Protein AF-A0A961NK23-F1 (afdb_monomer_lite)

Structure (mmCIF, N/CA/C/O backbone):
data_AF-A0A961NK23-F1
#
_entry.id   AF-A0A961NK23-F1
#
loop_
_atom_site.group_PDB
_atom_site.id
_atom_site.type_symbol
_atom_site.label_atom_id
_atom_site.label_alt_id
_atom_site.label_comp_id
_atom_site.label_asym_id
_atom_site.label_entity_id
_atom_site.label_seq_id
_atom_site.pdbx_PDB_ins_code
_atom_site.Cartn_x
_atom_site.Cartn_y
_atom_site.Cartn_z
_atom_site.occupancy
_atom_site.B_iso_or_equiv
_atom_site.auth_seq_id
_atom_site.auth_comp_id
_atom_site.auth_asym_id
_atom_site.auth_atom_id
_atom_site.pdbx_PDB_model_num
ATOM 1 N N . MET A 1 1 ? 28.419 -6.085 -11.135 1.00 48.12 1 MET A N 1
ATOM 2 C CA . MET A 1 1 ? 28.044 -5.876 -12.548 1.00 48.12 1 MET A CA 1
ATOM 3 C C . MET A 1 1 ? 28.741 -6.948 -13.370 1.00 48.12 1 MET A C 1
ATOM 5 O O . MET A 1 1 ? 29.964 -6.935 -13.425 1.00 48.12 1 MET A O 1
ATOM 9 N N . VAL A 1 2 ? 28.008 -7.928 -13.905 1.00 51.91 2 VAL A N 1
ATOM 10 C CA . VAL A 1 2 ? 28.604 -8.947 -14.784 1.00 51.91 2 VAL A CA 1
ATOM 11 C C . VAL A 1 2 ? 28.476 -8.445 -16.214 1.00 51.91 2 VAL A C 1
ATOM 13 O O . VAL A 1 2 ? 27.404 -8.472 -16.812 1.00 51.91 2 VAL A O 1
ATOM 16 N N . PHE A 1 3 ? 29.576 -7.900 -16.724 1.00 59.47 3 PHE A N 1
ATOM 17 C CA . PHE A 1 3 ? 29.702 -7.547 -18.130 1.00 59.47 3 PHE A CA 1
ATOM 18 C C . PHE A 1 3 ? 29.824 -8.837 -18.942 1.00 59.47 3 PHE A C 1
ATOM 20 O O . PHE A 1 3 ? 30.719 -9.648 -18.689 1.00 59.47 3 PHE A O 1
ATOM 27 N N . ILE A 1 4 ? 28.912 -9.027 -19.894 1.00 63.00 4 ILE A N 1
ATOM 28 C CA . ILE A 1 4 ? 28.879 -10.200 -20.776 1.00 63.00 4 ILE A CA 1
ATOM 29 C C . ILE A 1 4 ? 29.673 -9.905 -22.031 1.00 63.00 4 ILE A C 1
ATOM 31 O O . ILE A 1 4 ? 30.434 -10.756 -22.481 1.00 63.00 4 ILE A O 1
ATOM 35 N N . GLY A 1 5 ? 29.560 -8.682 -22.549 1.00 67.75 5 GLY A N 1
ATOM 36 C CA . GLY A 1 5 ? 30.453 -8.221 -23.590 1.00 67.75 5 GLY A CA 1
ATOM 37 C C . GLY A 1 5 ? 30.443 -6.719 -23.813 1.00 67.75 5 GLY A C 1
ATOM 38 O O . GLY A 1 5 ? 29.527 -6.006 -23.407 1.00 67.75 5 GLY A O 1
ATOM 39 N N . LEU A 1 6 ? 31.500 -6.251 -24.460 1.00 72.50 6 LEU A N 1
ATOM 40 C CA . LEU A 1 6 ? 31.697 -4.880 -24.898 1.00 72.50 6 LEU A CA 1
ATOM 41 C C . LEU A 1 6 ? 32.085 -4.917 -26.367 1.00 72.50 6 LEU A C 1
ATOM 43 O O . LEU A 1 6 ? 32.976 -5.683 -26.729 1.00 72.50 6 LEU A O 1
ATOM 47 N N . GLY A 1 7 ? 31.507 -4.064 -27.206 1.00 73.25 7 GLY A N 1
ATOM 48 C CA . GLY A 1 7 ? 32.092 -3.893 -28.522 1.00 73.25 7 GLY A CA 1
ATOM 49 C C . GLY A 1 7 ? 31.790 -2.612 -29.263 1.00 73.25 7 GLY A C 1
ATOM 50 O O . GLY A 1 7 ? 30.765 -1.970 -29.052 1.00 73.25 7 GLY A O 1
ATOM 51 N N . ALA A 1 8 ? 32.720 -2.249 -30.145 1.00 71.38 8 ALA A N 1
ATOM 52 C CA . ALA A 1 8 ? 32.528 -1.169 -31.100 1.00 71.38 8 ALA A CA 1
ATOM 53 C C . ALA A 1 8 ? 31.655 -1.669 -32.253 1.00 71.38 8 ALA A C 1
ATOM 55 O O . ALA A 1 8 ? 31.983 -2.677 -32.888 1.00 71.38 8 ALA A O 1
ATOM 56 N N . ALA A 1 9 ? 30.563 -0.963 -32.527 1.00 75.94 9 ALA A N 1
ATOM 57 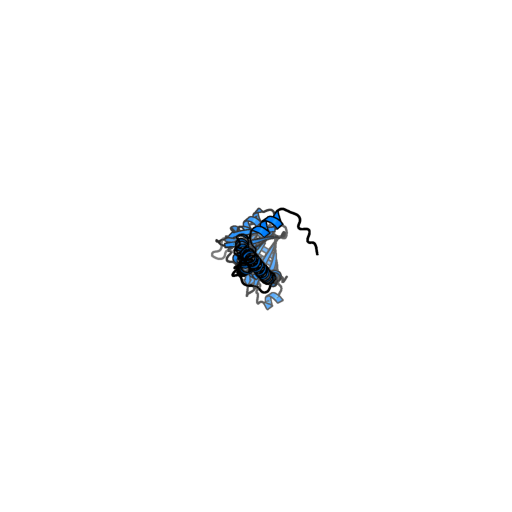C CA . ALA A 1 9 ? 29.623 -1.320 -33.575 1.00 75.94 9 ALA A CA 1
ATOM 58 C C . ALA A 1 9 ? 29.567 -0.250 -34.673 1.00 75.94 9 ALA A C 1
ATOM 60 O O . ALA A 1 9 ? 29.711 0.946 -34.408 1.00 75.94 9 ALA A O 1
ATOM 61 N N . THR A 1 10 ? 29.319 -0.687 -35.908 1.00 75.44 10 THR A N 1
ATOM 62 C CA . THR A 1 10 ? 29.071 0.170 -37.079 1.00 75.44 10 THR A CA 1
ATOM 63 C C . THR A 1 10 ? 27.844 -0.322 -37.843 1.00 75.44 10 THR A C 1
ATOM 65 O O . THR A 1 10 ? 27.593 -1.526 -37.883 1.00 75.44 10 THR A O 1
ATOM 68 N N . LEU A 1 11 ? 27.095 0.588 -38.472 1.00 75.50 11 LEU A N 1
ATOM 69 C CA . LEU A 1 11 ? 26.018 0.213 -39.392 1.00 75.50 11 LEU A CA 1
ATOM 70 C C . LEU A 1 11 ? 26.594 -0.146 -40.760 1.00 75.50 11 LEU A C 1
ATOM 72 O O . LEU A 1 11 ? 27.400 0.603 -41.311 1.00 75.50 11 LEU A O 1
ATOM 76 N N . GLN A 1 12 ? 26.141 -1.263 -41.320 1.00 73.88 12 GLN A N 1
ATOM 77 C CA . GLN A 1 12 ? 26.479 -1.687 -42.674 1.00 73.88 12 GLN A CA 1
ATOM 78 C C . GLN A 1 12 ? 25.196 -2.060 -43.418 1.00 73.88 12 GLN A C 1
ATOM 80 O O . GLN A 1 12 ? 24.276 -2.614 -42.817 1.00 73.88 12 GLN A O 1
ATOM 85 N N . ASN A 1 13 ? 25.115 -1.731 -44.708 1.00 66.75 13 ASN A N 1
ATOM 86 C CA . ASN A 1 13 ? 24.001 -2.174 -45.547 1.00 66.75 13 ASN A CA 1
ATOM 87 C C . ASN A 1 13 ? 24.061 -3.704 -45.670 1.00 66.75 13 ASN A C 1
ATOM 89 O O . ASN A 1 13 ? 25.128 -4.236 -45.990 1.00 66.75 13 ASN A O 1
ATOM 93 N N . SER A 1 14 ? 22.955 -4.400 -45.404 1.00 56.38 14 SER A N 1
ATOM 94 C CA . SER A 1 14 ? 22.848 -5.825 -45.723 1.00 56.38 14 SER A CA 1
ATOM 95 C C . SER A 1 14 ? 22.529 -6.005 -47.208 1.00 56.38 14 SER A C 1
ATOM 97 O O . SER A 1 14 ? 21.920 -5.141 -47.839 1.00 56.38 14 SER A O 1
ATOM 99 N N . ALA A 1 15 ? 22.980 -7.118 -47.790 1.00 48.00 15 ALA A N 1
ATOM 100 C CA . ALA A 1 15 ? 22.464 -7.558 -49.082 1.00 48.00 15 ALA A CA 1
ATOM 101 C C . ALA A 1 15 ? 21.002 -8.000 -48.880 1.00 48.00 15 ALA A C 1
ATOM 103 O O . ALA A 1 15 ? 20.731 -8.653 -47.872 1.00 48.00 15 ALA A O 1
ATOM 104 N N . PRO A 1 16 ? 20.062 -7.643 -49.772 1.00 42.53 16 PRO A N 1
ATOM 105 C CA . PRO A 1 16 ? 18.664 -8.014 -49.592 1.00 42.53 16 PRO A CA 1
ATOM 106 C C . PRO A 1 16 ? 18.509 -9.537 -49.705 1.00 42.53 16 PRO A C 1
ATOM 108 O O . PRO A 1 16 ? 18.717 -10.106 -50.777 1.00 42.53 16 PRO A O 1
ATOM 111 N N . GLU A 1 17 ? 18.142 -10.200 -48.607 1.00 50.75 17 GLU A N 1
ATOM 112 C CA . GLU A 1 17 ? 17.574 -11.549 -48.660 1.00 50.75 17 GLU A CA 1
ATOM 113 C C . GLU A 1 17 ? 16.090 -11.460 -49.039 1.00 50.75 17 GLU A C 1
ATOM 115 O O . GLU A 1 17 ? 15.406 -10.469 -48.769 1.00 50.75 17 GLU A O 1
ATOM 120 N N . SER A 1 18 ? 15.593 -12.479 -49.743 1.00 39.94 18 SER A N 1
ATOM 121 C CA . SER A 1 18 ? 14.266 -12.469 -50.361 1.00 39.94 18 SER A CA 1
ATOM 122 C C . SER A 1 18 ? 13.159 -12.198 -49.337 1.00 39.94 18 SER A C 1
ATOM 124 O O . SER A 1 18 ? 12.830 -13.069 -48.535 1.00 39.94 18 SER A O 1
ATOM 126 N N . GLY A 1 19 ? 12.559 -11.007 -49.409 1.00 49.50 19 GLY A N 1
ATOM 127 C CA . GLY A 1 19 ? 11.449 -10.586 -48.551 1.00 49.50 19 GLY A CA 1
ATOM 128 C C . GLY A 1 19 ? 11.785 -9.480 -47.547 1.00 49.50 19 GLY A C 1
ATOM 129 O O . GLY A 1 19 ? 10.860 -8.953 -46.931 1.00 49.50 19 GLY A O 1
ATOM 130 N N . GLU A 1 20 ? 13.052 -9.076 -47.403 1.00 44.91 20 GLU A N 1
ATOM 131 C CA . GLU A 1 20 ? 13.427 -7.930 -46.563 1.00 44.91 20 GLU A CA 1
ATOM 132 C C . GLU A 1 20 ? 13.397 -6.593 -47.333 1.00 44.91 20 GLU A C 1
ATOM 134 O O . GLU A 1 20 ? 13.708 -6.549 -48.527 1.00 44.91 20 GLU A O 1
ATOM 139 N N . PRO A 1 21 ? 13.031 -5.472 -46.679 1.00 47.09 21 PRO A N 1
ATOM 140 C CA . PRO A 1 21 ? 13.027 -4.158 -47.315 1.00 47.09 21 PRO A CA 1
ATOM 141 C C . PRO A 1 21 ? 14.437 -3.743 -47.769 1.00 47.09 21 PRO A C 1
ATOM 143 O O . PRO A 1 21 ? 15.409 -3.910 -47.036 1.00 47.09 21 PRO A O 1
ATOM 146 N N . GLU A 1 22 ? 14.522 -3.096 -48.937 1.00 42.78 22 GLU A N 1
ATOM 147 C CA . GLU A 1 22 ? 15.734 -2.684 -49.687 1.00 42.78 22 GLU A CA 1
ATOM 148 C C . GLU A 1 22 ? 16.743 -1.798 -48.902 1.00 42.78 22 GLU A C 1
ATOM 150 O O . GLU A 1 22 ? 17.816 -1.472 -49.396 1.00 42.78 22 GLU A O 1
ATOM 155 N N . ASN A 1 23 ? 16.430 -1.432 -47.651 1.00 50.25 23 ASN A N 1
ATOM 156 C CA . ASN A 1 23 ? 17.220 -0.586 -46.746 1.00 50.25 23 ASN A CA 1
ATOM 157 C C . ASN A 1 23 ? 17.482 -1.233 -45.365 1.00 50.25 23 ASN A C 1
ATOM 159 O O . ASN A 1 23 ? 17.593 -0.539 -44.343 1.00 50.25 23 ASN A O 1
ATOM 163 N N . ALA A 1 24 ? 17.569 -2.561 -45.286 1.00 55.34 24 ALA A N 1
ATOM 164 C CA . ALA A 1 24 ? 18.016 -3.227 -44.070 1.00 55.34 24 ALA A CA 1
ATOM 165 C C . ALA A 1 24 ? 19.499 -2.870 -43.784 1.00 55.34 24 ALA A C 1
ATOM 167 O O . ALA A 1 24 ? 20.392 -3.018 -44.615 1.00 55.34 24 ALA A O 1
ATOM 168 N N . ARG A 1 25 ? 19.769 -2.293 -42.604 1.00 67.56 25 ARG A N 1
ATOM 169 C CA . ARG A 1 25 ? 21.123 -2.001 -42.107 1.00 67.56 25 ARG A CA 1
ATOM 170 C C . ARG A 1 25 ? 21.384 -2.849 -40.873 1.00 67.56 25 ARG A C 1
ATOM 172 O O . ARG A 1 25 ? 20.794 -2.614 -39.818 1.00 67.56 25 ARG A O 1
ATOM 179 N N . THR A 1 26 ? 22.268 -3.824 -40.993 1.00 77.12 26 THR A N 1
ATOM 180 C CA . THR A 1 26 ? 22.656 -4.687 -39.875 1.00 77.12 26 THR A CA 1
ATOM 181 C C . THR A 1 26 ? 23.698 -4.001 -38.999 1.00 77.12 26 THR A C 1
ATOM 183 O O . THR A 1 26 ? 24.586 -3.297 -39.492 1.00 77.12 26 THR A O 1
ATOM 186 N N . ILE A 1 27 ? 23.596 -4.216 -37.690 1.00 80.81 27 ILE A N 1
ATOM 187 C CA . ILE A 1 27 ? 24.594 -3.792 -36.714 1.00 80.81 27 ILE A CA 1
ATOM 188 C C . ILE A 1 27 ? 25.730 -4.817 -36.737 1.00 80.81 27 ILE A C 1
ATOM 190 O O . ILE A 1 27 ? 25.547 -5.969 -36.342 1.00 80.81 27 ILE A O 1
ATOM 194 N N . GLN A 1 28 ? 26.904 -4.383 -37.193 1.00 79.75 28 GLN A N 1
ATOM 195 C CA . GLN A 1 28 ? 28.127 -5.184 -37.235 1.00 79.75 28 GLN A CA 1
ATOM 196 C C . GLN A 1 28 ? 29.026 -4.816 -36.051 1.00 79.75 28 GLN A C 1
ATOM 198 O O . GLN A 1 28 ? 29.421 -3.655 -35.903 1.00 79.75 28 GLN A O 1
ATOM 203 N N . LEU A 1 29 ? 29.362 -5.802 -35.216 1.00 78.81 29 LEU A N 1
ATOM 204 C CA . LEU A 1 29 ? 30.325 -5.656 -34.124 1.00 78.81 29 LEU A CA 1
ATOM 205 C C . LEU A 1 29 ? 31.743 -5.846 -34.681 1.00 78.81 29 LEU A C 1
ATOM 207 O O . LEU A 1 29 ? 32.100 -6.941 -35.102 1.00 78.81 29 LEU A O 1
ATOM 211 N N . ARG A 1 30 ? 32.561 -4.788 -34.699 1.00 73.00 30 ARG A N 1
ATOM 212 C CA . ARG A 1 30 ? 33.939 -4.836 -35.230 1.00 73.00 30 ARG A CA 1
ATOM 213 C C . ARG A 1 30 ? 34.962 -5.320 -34.208 1.00 73.00 30 ARG A C 1
ATOM 215 O O . ARG A 1 30 ? 35.899 -6.027 -34.558 1.00 73.00 30 ARG A O 1
ATOM 222 N N . HIS A 1 31 ? 34.791 -4.920 -32.952 1.00 76.69 31 HIS A N 1
ATOM 223 C CA . HIS A 1 31 ? 35.685 -5.285 -31.856 1.00 76.69 31 HIS A CA 1
ATOM 224 C C . HIS A 1 31 ? 34.842 -5.687 -30.663 1.00 76.69 31 HIS A C 1
ATOM 226 O O . HIS A 1 31 ? 34.481 -4.824 -29.874 1.00 76.69 31 HIS A O 1
ATOM 232 N N . SER A 1 32 ? 34.482 -6.965 -30.570 1.00 81.38 32 SER A N 1
ATOM 233 C CA . SER A 1 32 ? 33.679 -7.501 -29.474 1.00 81.38 32 SER A CA 1
ATOM 234 C C . SER A 1 32 ? 34.538 -8.312 -28.510 1.00 81.38 32 SER A C 1
ATOM 236 O O . SER A 1 32 ? 35.190 -9.278 -28.904 1.00 81.38 32 SER A O 1
ATOM 238 N N . TYR A 1 33 ? 34.487 -7.951 -27.239 1.00 84.75 33 TYR A N 1
ATOM 239 C CA . TYR A 1 33 ? 35.088 -8.680 -26.135 1.00 84.75 33 TYR A CA 1
ATOM 240 C C . TYR A 1 33 ? 33.967 -9.273 -25.309 1.00 84.75 33 TYR A C 1
ATOM 242 O O . TYR A 1 33 ? 33.147 -8.523 -24.792 1.00 84.75 33 TYR A O 1
ATOM 250 N N . TYR A 1 34 ? 33.937 -10.595 -25.174 1.00 85.12 34 TYR A N 1
ATOM 251 C CA . TYR A 1 34 ? 32.968 -11.285 -24.331 1.00 85.12 34 TYR A CA 1
ATOM 252 C C . TYR A 1 34 ? 33.657 -11.915 -23.126 1.00 85.12 34 TYR A C 1
ATOM 254 O O . TYR A 1 34 ? 34.797 -12.376 -23.215 1.00 85.12 34 TYR A O 1
ATOM 262 N N . ASN A 1 35 ? 32.951 -11.970 -22.001 1.00 87.31 35 ASN A N 1
ATOM 263 C CA . ASN A 1 35 ? 33.372 -12.751 -20.850 1.00 87.31 35 ASN A CA 1
ATOM 264 C C . ASN A 1 35 ? 33.226 -14.242 -21.184 1.00 87.31 35 ASN A C 1
ATOM 266 O O . ASN A 1 35 ? 32.153 -14.823 -21.044 1.00 87.31 35 ASN A O 1
ATOM 270 N N . GLN A 1 36 ? 34.319 -14.848 -21.646 1.00 87.75 36 GLN A N 1
ATOM 271 C CA . GLN A 1 36 ? 34.329 -16.225 -22.145 1.00 87.75 36 GLN A CA 1
ATOM 272 C C . GLN A 1 36 ? 33.896 -17.242 -21.086 1.00 87.75 36 GLN A C 1
ATOM 274 O O . GLN A 1 36 ? 33.184 -18.192 -21.399 1.00 87.75 36 GLN A O 1
ATOM 279 N N . GLU A 1 37 ? 34.273 -17.029 -19.824 1.00 87.94 37 GLU A N 1
ATOM 280 C CA . GLU A 1 37 ? 33.888 -17.929 -18.735 1.00 87.94 37 GLU A CA 1
ATOM 281 C C . GLU A 1 37 ? 32.386 -17.844 -18.441 1.00 87.94 37 GLU A C 1
ATOM 283 O O . GLU A 1 37 ? 31.743 -18.870 -18.224 1.00 87.94 37 GLU A O 1
ATOM 288 N N . PHE A 1 38 ? 31.803 -16.642 -18.505 1.00 86.50 38 PHE A N 1
ATOM 289 C CA . PHE A 1 38 ? 30.354 -16.466 -18.404 1.00 86.50 38 PHE A CA 1
ATOM 290 C C . PHE A 1 38 ? 29.618 -17.104 -19.589 1.00 86.50 38 PHE A C 1
ATOM 292 O O . PHE A 1 38 ? 28.657 -17.841 -19.383 1.00 86.50 38 PHE A O 1
ATOM 299 N N . MET A 1 39 ? 30.076 -16.851 -20.819 1.00 86.81 39 MET A N 1
ATOM 300 C CA . MET A 1 39 ? 29.449 -17.391 -22.030 1.00 86.81 39 MET A CA 1
ATOM 301 C C . MET A 1 39 ? 29.467 -18.923 -22.019 1.00 86.81 39 MET A C 1
ATOM 303 O O . MET A 1 39 ? 28.436 -19.552 -22.232 1.00 86.81 39 MET A O 1
ATOM 307 N N . ARG A 1 40 ? 30.611 -19.531 -21.677 1.00 89.81 40 ARG A N 1
ATOM 308 C CA . ARG A 1 40 ? 30.771 -20.988 -21.605 1.00 89.81 40 ARG A CA 1
ATOM 309 C C . ARG A 1 40 ? 29.910 -21.619 -20.513 1.00 89.81 40 ARG A C 1
ATOM 311 O O . ARG A 1 40 ? 29.291 -22.646 -20.760 1.00 89.81 40 ARG A O 1
ATOM 318 N N . ARG A 1 41 ? 29.878 -21.030 -19.311 1.00 89.19 41 ARG A N 1
ATOM 319 C CA . ARG A 1 41 ? 29.106 -21.559 -18.170 1.00 89.19 41 ARG A CA 1
ATOM 320 C C . ARG A 1 41 ? 27.606 -21.601 -18.442 1.00 89.19 41 ARG A C 1
ATOM 322 O O . ARG A 1 41 ? 26.932 -22.485 -17.935 1.00 89.19 41 ARG A O 1
ATOM 329 N N . ASN A 1 42 ? 27.124 -20.650 -19.230 1.00 86.94 42 ASN A N 1
ATOM 330 C CA . ASN A 1 42 ? 25.714 -20.485 -19.553 1.00 86.94 42 ASN A CA 1
ATOM 331 C C . ASN A 1 42 ? 25.361 -20.944 -20.980 1.00 86.94 42 ASN A C 1
ATOM 333 O O . ASN A 1 42 ? 24.291 -20.625 -21.496 1.00 86.94 42 ASN A O 1
ATOM 337 N N . GLU A 1 43 ? 26.286 -21.644 -21.645 1.00 90.00 43 GLU A N 1
ATOM 338 C CA . GLU A 1 43 ? 26.118 -22.178 -23.004 1.00 90.00 43 GLU A CA 1
ATOM 339 C C . GLU A 1 43 ? 25.732 -21.120 -24.061 1.00 90.00 43 GLU A C 1
ATOM 341 O O . GLU A 1 43 ? 25.161 -21.434 -25.107 1.00 90.00 43 GLU A O 1
ATOM 346 N N . LEU A 1 44 ? 26.054 -19.848 -23.810 1.00 88.75 44 LEU A N 1
ATOM 347 C CA . LEU A 1 44 ? 25.738 -18.734 -24.695 1.00 88.75 44 LEU A CA 1
ATOM 348 C C . LEU A 1 44 ? 26.715 -18.680 -25.869 1.00 88.75 44 LEU A C 1
ATOM 350 O O . LEU A 1 44 ? 27.936 -18.725 -25.701 1.00 88.75 44 LEU A O 1
ATOM 354 N N . ARG A 1 45 ? 26.163 -18.512 -27.070 1.00 88.56 45 ARG A N 1
ATOM 355 C CA . ARG A 1 45 ? 26.921 -18.377 -28.318 1.00 88.56 45 ARG A CA 1
ATOM 356 C C . ARG A 1 45 ? 26.958 -16.928 -28.789 1.00 88.56 45 ARG A C 1
ATOM 358 O O . ARG A 1 45 ? 25.967 -16.207 -28.681 1.00 88.56 45 ARG A O 1
ATOM 365 N N . THR A 1 46 ? 28.089 -16.504 -29.346 1.00 85.69 46 THR A N 1
ATOM 366 C CA . THR A 1 46 ? 28.280 -15.143 -29.870 1.00 85.69 46 THR A CA 1
ATOM 367 C C . THR A 1 46 ? 27.321 -14.817 -31.008 1.00 85.69 46 THR A C 1
ATOM 369 O O . THR A 1 46 ? 26.837 -13.691 -31.100 1.00 85.69 46 THR A O 1
ATOM 372 N N . GLU A 1 47 ? 26.976 -15.810 -31.827 1.00 85.62 47 GLU A N 1
ATOM 373 C CA . GLU A 1 47 ? 26.035 -15.668 -32.938 1.00 85.62 47 GLU A CA 1
ATOM 374 C C . GLU A 1 47 ? 24.616 -15.399 -32.429 1.00 85.62 47 GLU A C 1
ATOM 376 O O . GLU A 1 47 ? 23.927 -14.540 -32.970 1.00 85.62 47 GLU A O 1
ATOM 381 N N . ALA A 1 48 ? 24.200 -16.073 -31.350 1.00 86.25 48 ALA A N 1
ATOM 382 C CA . ALA A 1 48 ? 22.888 -15.870 -30.736 1.00 86.25 48 ALA A CA 1
ATOM 383 C C . ALA A 1 48 ? 22.755 -14.456 -30.151 1.00 86.25 48 ALA A C 1
ATOM 385 O O . ALA A 1 48 ? 21.737 -13.795 -30.340 1.00 86.25 48 ALA A O 1
ATOM 386 N N . VAL A 1 49 ? 23.817 -13.951 -29.513 1.00 85.06 49 VAL A N 1
ATOM 387 C CA . VAL A 1 49 ? 23.862 -12.567 -29.021 1.00 85.06 49 VAL A CA 1
ATOM 388 C C . VAL A 1 49 ? 23.833 -11.571 -30.186 1.00 85.06 49 VAL A C 1
ATOM 390 O O . VAL A 1 49 ? 23.093 -10.591 -30.141 1.00 85.06 49 VAL A O 1
ATOM 393 N N . GLY A 1 50 ? 24.593 -11.827 -31.254 1.00 84.75 50 GLY A N 1
ATOM 394 C CA . GLY A 1 50 ? 24.582 -11.014 -32.473 1.00 84.75 50 GLY A CA 1
ATOM 395 C C . GLY A 1 50 ? 23.209 -10.964 -33.153 1.00 84.75 50 GLY A C 1
ATOM 396 O O . GLY A 1 50 ? 22.771 -9.889 -33.572 1.00 84.75 50 GLY A O 1
ATOM 397 N N . ALA A 1 51 ? 22.509 -12.099 -33.209 1.00 84.88 51 ALA A N 1
ATOM 398 C CA . ALA A 1 51 ? 21.143 -12.193 -33.711 1.00 84.88 51 ALA A CA 1
ATOM 399 C C . ALA A 1 51 ? 20.172 -11.402 -32.825 1.00 84.88 51 ALA A C 1
ATOM 401 O O . ALA A 1 51 ? 19.429 -10.574 -33.341 1.00 84.88 51 ALA A O 1
ATOM 402 N N . ALA A 1 52 ? 20.250 -11.548 -31.499 1.00 83.62 52 ALA A N 1
ATOM 403 C CA . ALA A 1 52 ? 19.406 -10.809 -30.560 1.00 83.62 52 ALA A CA 1
ATOM 404 C C . ALA A 1 52 ? 19.624 -9.286 -30.626 1.00 83.62 52 ALA A C 1
ATOM 406 O O . ALA A 1 52 ? 18.684 -8.507 -30.477 1.00 83.62 52 ALA A O 1
ATOM 407 N N . ILE A 1 53 ? 20.851 -8.821 -30.892 1.00 83.94 53 ILE A N 1
ATOM 408 C CA . ILE A 1 53 ? 21.131 -7.396 -31.150 1.00 83.94 53 ILE A CA 1
ATOM 409 C C . ILE A 1 53 ? 20.403 -6.927 -32.413 1.00 83.94 53 ILE A C 1
ATOM 411 O O . ILE A 1 53 ? 19.805 -5.844 -32.409 1.00 83.94 53 ILE A O 1
ATOM 415 N N . ASN A 1 54 ? 20.450 -7.740 -33.471 1.00 82.25 54 ASN A N 1
ATOM 416 C CA . ASN A 1 54 ? 19.904 -7.408 -34.783 1.00 82.25 54 ASN A CA 1
ATOM 417 C C . ASN A 1 54 ? 18.378 -7.596 -34.901 1.00 82.25 54 ASN A C 1
ATOM 419 O O . ASN A 1 54 ? 17.738 -6.925 -35.713 1.00 82.25 54 ASN A O 1
ATOM 423 N N . ASP A 1 55 ? 17.778 -8.425 -34.053 1.00 75.56 55 ASP A N 1
ATOM 424 C CA . ASP A 1 55 ? 16.330 -8.612 -33.980 1.00 75.56 55 ASP A CA 1
ATOM 425 C C . ASP A 1 55 ? 15.629 -7.294 -33.607 1.00 75.56 55 ASP A C 1
ATOM 427 O O . ASP A 1 55 ? 16.041 -6.625 -32.671 1.00 75.56 55 ASP A O 1
ATOM 431 N N . GLY A 1 56 ? 14.623 -6.819 -34.342 1.00 59.97 56 GLY A N 1
ATOM 432 C CA . GLY A 1 56 ? 13.961 -5.544 -34.005 1.00 59.97 56 GLY A CA 1
ATOM 433 C C . GLY A 1 56 ? 14.910 -4.326 -33.896 1.00 59.97 56 GLY A C 1
ATOM 434 O O . GLY A 1 56 ? 14.762 -3.489 -33.000 1.00 59.97 56 GLY A O 1
ATOM 435 N N . THR A 1 57 ? 15.906 -4.222 -34.791 1.00 58.75 57 THR A N 1
ATOM 436 C CA . THR A 1 57 ? 17.008 -3.221 -34.789 1.00 58.75 57 THR A CA 1
ATOM 437 C C . THR A 1 57 ? 16.634 -1.742 -34.634 1.00 58.75 57 THR A C 1
ATOM 439 O O . THR A 1 57 ? 17.529 -0.926 -34.401 1.00 58.75 57 THR A O 1
ATOM 442 N N . GLY A 1 58 ? 15.363 -1.352 -34.742 1.00 64.75 58 GLY A N 1
ATOM 443 C CA . GLY A 1 58 ? 14.942 0.053 -34.732 1.00 64.75 58 GLY A CA 1
ATOM 444 C C . GLY A 1 58 ? 15.469 0.862 -33.539 1.00 64.75 58 GLY A C 1
ATOM 445 O O . GLY A 1 58 ? 15.883 2.005 -33.710 1.00 64.75 58 GLY A O 1
ATOM 446 N N . ARG A 1 59 ? 15.543 0.266 -32.341 1.00 71.31 59 ARG A N 1
ATOM 447 C CA . ARG A 1 59 ? 15.934 0.996 -31.121 1.00 71.31 59 ARG A CA 1
ATOM 448 C C . ARG A 1 59 ? 17.430 1.241 -30.992 1.00 71.31 59 ARG A C 1
ATOM 450 O O . ARG A 1 59 ? 17.837 2.384 -30.808 1.00 71.31 59 ARG A O 1
ATOM 457 N N . LEU A 1 60 ? 18.262 0.208 -31.134 1.00 80.94 60 LEU A N 1
ATOM 458 C CA . LEU A 1 60 ? 19.721 0.373 -31.043 1.00 80.94 60 LEU A CA 1
ATOM 459 C C . LEU A 1 60 ? 20.274 1.236 -32.185 1.00 80.94 60 LEU A C 1
ATOM 461 O O . LEU A 1 60 ? 21.304 1.883 -32.013 1.00 80.94 60 LEU A O 1
ATOM 465 N N . ARG A 1 61 ? 19.563 1.319 -33.321 1.00 80.56 61 ARG A N 1
ATOM 466 C CA . ARG A 1 61 ? 19.902 2.224 -34.429 1.00 80.56 61 ARG A CA 1
ATOM 467 C C . ARG A 1 61 ? 19.915 3.697 -34.026 1.00 80.56 61 ARG A C 1
ATOM 469 O O . ARG A 1 61 ? 20.790 4.420 -34.487 1.00 80.56 61 ARG A O 1
ATOM 476 N N . THR A 1 62 ? 19.037 4.114 -33.112 1.00 79.69 62 THR A N 1
ATOM 477 C CA . THR A 1 62 ? 19.012 5.503 -32.617 1.00 79.69 62 THR A CA 1
ATOM 478 C C . THR A 1 62 ? 20.325 5.911 -31.943 1.00 79.69 62 THR A C 1
ATOM 480 O O . THR A 1 62 ? 20.649 7.099 -31.904 1.00 79.69 62 THR A O 1
ATOM 483 N N . ALA A 1 63 ? 21.131 4.943 -31.477 1.00 85.19 63 ALA A N 1
ATOM 484 C CA . ALA A 1 63 ? 22.439 5.254 -30.925 1.00 85.19 63 ALA A CA 1
ATOM 485 C C . ALA A 1 63 ? 23.464 5.696 -31.961 1.00 85.19 63 ALA A C 1
ATOM 487 O O . ALA A 1 63 ? 24.295 6.557 -31.683 1.00 85.19 63 ALA A O 1
ATOM 488 N N . PHE A 1 64 ? 23.357 5.185 -33.183 1.00 85.38 64 PHE A N 1
ATOM 489 C CA . PHE A 1 64 ? 24.213 5.596 -34.292 1.00 85.38 64 PHE A CA 1
ATOM 490 C C . PHE A 1 64 ? 23.873 6.992 -34.816 1.00 85.38 64 PHE A C 1
ATOM 492 O O . PHE A 1 64 ? 24.636 7.530 -35.610 1.00 85.38 64 PHE A O 1
ATOM 499 N N . GLU A 1 65 ? 22.757 7.576 -34.373 1.00 84.25 65 GLU A N 1
ATOM 500 C CA . GLU A 1 65 ? 22.348 8.958 -34.649 1.00 84.25 65 GLU A CA 1
ATOM 501 C C . GLU A 1 65 ? 22.813 9.931 -33.548 1.00 84.25 65 GLU A C 1
ATOM 503 O O . GLU A 1 65 ? 22.543 11.127 -33.627 1.00 84.25 65 GLU A O 1
ATOM 508 N N . GLY A 1 66 ? 23.527 9.441 -32.525 1.00 79.88 66 GLY A N 1
ATOM 509 C CA . GLY A 1 66 ? 24.094 10.268 -31.456 1.00 79.88 66 GLY A CA 1
ATOM 510 C C . GLY A 1 66 ? 23.307 10.271 -30.140 1.00 79.88 66 GLY A C 1
ATOM 511 O O . GLY A 1 66 ? 23.639 11.062 -29.252 1.00 79.88 66 GLY A O 1
ATOM 512 N N . ASN A 1 67 ? 22.314 9.389 -29.973 1.00 80.19 67 ASN A N 1
ATOM 513 C CA . ASN A 1 67 ? 21.551 9.226 -28.726 1.00 80.19 67 ASN A CA 1
ATOM 514 C C . ASN A 1 67 ? 22.028 8.007 -27.921 1.00 80.19 67 ASN A C 1
ATOM 516 O O . ASN A 1 67 ? 22.609 7.093 -28.475 1.00 80.19 67 ASN A O 1
ATOM 520 N N . THR A 1 68 ? 21.796 7.930 -26.613 1.00 81.88 68 THR A N 1
ATOM 521 C CA . THR A 1 68 ? 22.000 6.647 -25.910 1.00 81.88 68 THR A CA 1
ATOM 522 C C . THR A 1 68 ? 20.786 5.762 -26.170 1.00 81.88 68 THR A C 1
ATOM 524 O O . THR A 1 68 ? 19.657 6.226 -26.026 1.00 81.88 68 THR A O 1
ATOM 527 N N . ALA A 1 69 ? 20.996 4.495 -26.523 1.00 80.31 69 ALA A N 1
ATOM 528 C CA . ALA A 1 69 ? 19.914 3.535 -26.705 1.00 80.31 69 ALA A CA 1
ATOM 529 C C . ALA A 1 69 ? 20.063 2.362 -25.743 1.00 80.31 69 ALA A C 1
ATOM 531 O O . ALA A 1 69 ? 21.163 1.867 -25.515 1.00 80.31 6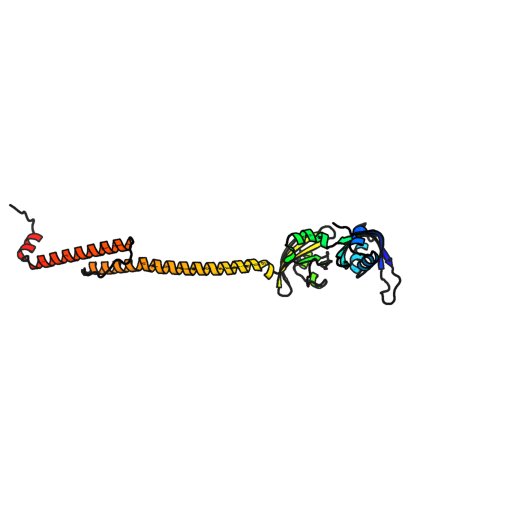9 ALA A O 1
ATOM 532 N N . ILE A 1 70 ? 18.941 1.889 -25.215 1.00 79.75 70 ILE A N 1
ATOM 533 C CA . ILE A 1 70 ? 18.871 0.652 -24.443 1.00 79.75 70 ILE A CA 1
ATOM 534 C C . ILE A 1 70 ? 17.883 -0.274 -25.124 1.00 79.75 70 ILE A C 1
ATOM 536 O O . ILE A 1 70 ? 16.878 0.172 -25.682 1.00 79.75 70 ILE A O 1
ATOM 540 N N . LYS A 1 71 ? 18.183 -1.564 -25.096 1.00 80.56 71 LYS A N 1
ATOM 541 C CA . LYS A 1 71 ? 17.313 -2.586 -25.642 1.00 80.56 71 LYS A CA 1
ATOM 542 C C . LYS A 1 71 ? 17.363 -3.835 -24.777 1.00 80.56 71 LYS A C 1
ATOM 544 O O . LYS A 1 71 ? 18.441 -4.357 -24.502 1.00 80.56 71 LYS A O 1
ATOM 549 N N . ASP A 1 72 ? 16.183 -4.303 -24.402 1.00 78.69 72 ASP A N 1
ATOM 550 C CA . ASP A 1 72 ? 15.974 -5.661 -23.922 1.00 78.69 72 ASP A CA 1
ATOM 551 C C . ASP A 1 72 ? 16.230 -6.640 -25.075 1.00 78.69 72 ASP A C 1
ATOM 553 O O . ASP A 1 72 ? 15.595 -6.551 -26.130 1.00 78.69 72 ASP A O 1
ATOM 557 N N . LEU A 1 73 ? 17.231 -7.502 -24.912 1.00 80.88 73 LEU A N 1
ATOM 558 C CA . LEU A 1 73 ? 17.596 -8.516 -25.900 1.00 80.88 73 LEU A CA 1
ATOM 559 C C . LEU A 1 73 ? 16.799 -9.817 -25.709 1.00 80.88 73 LEU A C 1
ATOM 561 O O . LEU A 1 73 ? 17.068 -10.793 -26.407 1.00 80.88 73 LEU A O 1
ATOM 565 N N . GLY A 1 74 ? 15.838 -9.833 -24.783 1.00 77.56 74 GLY A N 1
ATOM 566 C CA . GLY A 1 74 ? 15.093 -11.021 -24.414 1.00 77.56 74 GLY A CA 1
ATOM 567 C C . GLY A 1 74 ? 15.927 -11.993 -23.585 1.00 77.56 74 GLY A C 1
ATOM 568 O O . GLY A 1 74 ? 16.970 -11.657 -23.014 1.00 77.56 74 GLY A O 1
ATOM 569 N N . GLU A 1 75 ? 15.430 -13.221 -23.515 1.00 81.00 75 GLU A N 1
ATOM 570 C CA . GLU A 1 75 ? 16.026 -14.297 -22.739 1.00 81.00 75 GLU A CA 1
ATOM 571 C C . GLU A 1 75 ? 16.788 -15.248 -23.668 1.00 81.00 75 GLU A C 1
ATOM 573 O O . GLU A 1 75 ? 16.203 -15.881 -24.547 1.00 81.00 75 GLU A O 1
ATOM 578 N N . LEU A 1 76 ? 18.106 -15.348 -23.484 1.00 82.25 76 LEU A N 1
ATOM 579 C CA . LEU A 1 76 ? 18.950 -16.306 -24.198 1.00 82.25 76 LEU A CA 1
ATOM 580 C C . LEU A 1 76 ? 19.389 -17.395 -23.222 1.00 82.25 76 LEU A C 1
ATOM 582 O O . LEU A 1 76 ? 20.047 -17.098 -22.230 1.00 82.25 76 LEU A O 1
ATOM 586 N N . ASN A 1 77 ? 19.025 -18.651 -23.500 1.00 85.31 77 ASN A N 1
ATOM 587 C CA . ASN A 1 77 ? 19.321 -19.812 -22.646 1.00 85.31 77 ASN A CA 1
ATOM 588 C C . ASN A 1 77 ? 18.968 -19.605 -21.160 1.00 85.31 77 ASN A C 1
ATOM 590 O O . ASN A 1 77 ? 19.740 -19.971 -20.276 1.00 85.31 77 ASN A O 1
ATOM 594 N N . GLY A 1 78 ? 17.815 -18.999 -20.872 1.00 76.19 78 GLY A N 1
ATOM 595 C CA . GLY A 1 78 ? 17.398 -18.752 -19.490 1.00 76.19 78 GLY A CA 1
ATOM 596 C C . GLY A 1 78 ? 17.967 -17.472 -18.866 1.00 76.19 78 GLY A C 1
ATOM 597 O O . GLY A 1 78 ? 17.813 -17.256 -17.667 1.00 76.19 78 GLY A O 1
ATOM 598 N N . ILE A 1 79 ? 18.690 -16.650 -19.641 1.00 80.81 79 ILE A N 1
ATOM 599 C CA . ILE A 1 79 ? 19.370 -15.452 -19.138 1.00 80.81 79 ILE A CA 1
ATOM 600 C C . ILE A 1 79 ? 18.795 -14.203 -19.800 1.00 80.81 79 ILE A C 1
ATOM 602 O O . ILE A 1 79 ? 18.971 -14.028 -21.010 1.00 80.81 79 ILE A O 1
ATOM 606 N N . PRO A 1 80 ? 18.165 -13.300 -19.030 1.00 77.94 80 PRO A N 1
ATOM 607 C CA . PRO A 1 80 ? 17.685 -12.033 -19.555 1.00 77.94 80 PRO A CA 1
ATOM 608 C C . PRO A 1 80 ? 18.865 -11.091 -19.814 1.00 77.94 80 PRO A C 1
ATOM 610 O O . PRO A 1 80 ? 19.662 -10.780 -18.917 1.00 77.94 80 PRO A O 1
ATOM 613 N N . LEU A 1 81 ? 18.985 -10.628 -21.057 1.00 83.25 81 LEU A N 1
ATOM 614 C CA . LEU A 1 81 ? 20.093 -9.794 -21.509 1.00 83.25 81 LEU A CA 1
ATOM 615 C C . LEU A 1 81 ? 19.637 -8.371 -21.824 1.00 83.25 81 LEU A C 1
ATOM 617 O O . LEU A 1 81 ? 18.643 -8.147 -22.507 1.00 83.25 81 LEU A O 1
ATOM 621 N N . LEU A 1 82 ? 20.432 -7.393 -21.393 1.00 83.12 82 LEU A N 1
ATOM 622 C CA . LEU A 1 82 ? 20.234 -5.983 -21.706 1.00 83.12 82 LEU A CA 1
ATOM 623 C C . LEU A 1 82 ? 21.426 -5.456 -22.508 1.00 83.12 82 LEU A C 1
ATOM 625 O O . LEU A 1 82 ? 22.580 -5.640 -22.114 1.00 83.12 82 LEU A O 1
ATOM 629 N N . ALA A 1 83 ? 21.144 -4.760 -23.607 1.00 86.19 83 ALA A N 1
ATOM 630 C CA . ALA A 1 83 ? 22.135 -4.013 -24.370 1.00 86.19 83 ALA A CA 1
ATOM 631 C C . ALA A 1 83 ? 21.985 -2.510 -24.140 1.00 86.19 83 ALA A C 1
ATOM 633 O O . ALA A 1 83 ? 20.895 -1.955 -24.265 1.00 86.19 83 ALA A O 1
ATOM 634 N N . ILE A 1 84 ? 23.105 -1.843 -23.884 1.00 85.94 84 ILE A N 1
ATOM 635 C CA . ILE A 1 84 ? 23.226 -0.388 -23.822 1.00 85.94 84 ILE A CA 1
ATOM 636 C C . ILE A 1 84 ? 24.181 0.034 -24.936 1.00 85.94 84 ILE A C 1
ATOM 638 O O . ILE A 1 84 ? 25.346 -0.352 -24.931 1.00 85.94 84 ILE A O 1
ATOM 642 N N . ALA A 1 85 ? 23.704 0.826 -25.890 1.00 87.75 85 ALA A N 1
ATOM 643 C CA . ALA A 1 85 ? 24.509 1.415 -26.949 1.00 87.75 85 ALA A CA 1
ATOM 644 C C . ALA A 1 85 ? 24.726 2.905 -26.678 1.00 87.75 85 ALA A C 1
ATOM 646 O O . ALA A 1 85 ? 23.777 3.678 -26.535 1.00 87.75 85 ALA A O 1
ATOM 647 N N . VAL A 1 86 ? 25.994 3.299 -26.616 1.00 87.38 86 VAL A N 1
ATOM 648 C CA . VAL A 1 86 ? 26.433 4.656 -26.295 1.00 87.38 86 VAL A CA 1
ATOM 649 C C . VAL A 1 86 ? 27.226 5.203 -27.478 1.00 87.38 86 VAL A C 1
ATOM 651 O O . VAL A 1 86 ? 28.205 4.574 -27.884 1.00 87.38 86 VAL A O 1
ATOM 654 N N . PRO A 1 87 ? 26.851 6.355 -28.048 1.00 87.12 87 PRO A N 1
ATOM 655 C CA . PRO A 1 87 ? 27.608 6.966 -29.128 1.00 87.12 87 PRO A CA 1
ATOM 656 C C . PRO A 1 87 ? 28.958 7.451 -28.606 1.00 87.12 87 PRO A C 1
ATOM 658 O O . PRO A 1 87 ? 29.044 8.007 -27.511 1.00 87.12 87 PRO A O 1
ATOM 661 N N . LEU A 1 88 ? 30.013 7.274 -29.405 1.00 85.00 88 LEU A N 1
ATOM 662 C CA . LEU A 1 88 ? 31.347 7.791 -29.072 1.00 85.00 88 LEU A CA 1
ATOM 663 C C . LEU A 1 88 ? 31.357 9.323 -28.947 1.00 85.00 88 LEU A C 1
ATOM 665 O O . LEU A 1 88 ? 32.106 9.867 -28.141 1.00 85.00 88 LEU A O 1
ATOM 669 N N . ILE A 1 89 ? 30.503 10.007 -29.715 1.00 81.94 89 ILE A N 1
ATOM 670 C CA . ILE A 1 89 ? 30.297 11.457 -29.657 1.00 81.94 89 ILE A CA 1
ATOM 671 C C . ILE A 1 89 ? 28.791 11.724 -29.579 1.00 81.94 89 ILE A C 1
ATOM 673 O O . ILE A 1 89 ? 28.037 11.363 -30.480 1.00 81.94 89 ILE A O 1
ATOM 677 N N . ARG A 1 90 ? 28.336 12.354 -28.492 1.00 75.88 90 ARG A N 1
ATOM 678 C CA . ARG A 1 90 ? 26.909 12.633 -28.268 1.00 75.88 90 ARG A CA 1
ATOM 679 C C . ARG A 1 90 ? 26.392 13.673 -29.269 1.00 75.88 90 ARG A C 1
ATOM 681 O O . ARG A 1 90 ? 27.052 14.680 -29.508 1.00 75.88 90 ARG A O 1
ATOM 688 N N . GLY A 1 91 ? 25.204 13.436 -29.824 1.00 75.44 91 GLY A N 1
ATOM 689 C CA . GLY A 1 91 ? 24.552 14.328 -30.791 1.00 75.44 91 GLY A CA 1
ATOM 690 C C . GLY A 1 91 ? 25.148 14.307 -32.202 1.00 75.44 91 GLY A C 1
ATOM 691 O O . GLY A 1 91 ? 24.717 15.094 -33.041 1.00 75.44 91 GLY A O 1
ATOM 692 N N . GLN A 1 92 ? 26.122 13.432 -32.477 1.00 82.44 92 GLN A N 1
ATOM 693 C CA . GLN A 1 92 ? 26.683 13.247 -33.813 1.00 82.44 92 GLN A CA 1
ATOM 694 C C . GLN A 1 92 ? 26.497 11.801 -34.277 1.00 82.44 92 GLN A C 1
ATOM 696 O O . GLN A 1 92 ? 26.739 10.877 -33.493 1.00 82.44 92 GLN A O 1
ATOM 701 N N . PRO A 1 93 ? 26.113 11.581 -35.547 1.00 85.25 93 PRO A N 1
ATOM 702 C CA . PRO A 1 93 ? 26.090 10.244 -36.103 1.00 85.25 93 PRO A CA 1
ATOM 703 C C . PRO A 1 93 ? 27.486 9.627 -36.109 1.00 85.25 93 PRO A C 1
ATOM 705 O O . PRO A 1 93 ? 28.460 10.281 -36.487 1.00 85.25 93 PRO A O 1
ATOM 708 N N . GLY A 1 94 ? 27.600 8.362 -35.715 1.00 85.44 94 GLY A N 1
ATOM 709 C CA . GLY A 1 94 ? 28.915 7.753 -35.591 1.00 85.44 94 GLY A CA 1
ATOM 710 C C . GLY A 1 94 ? 28.928 6.350 -34.997 1.00 85.44 94 GLY A C 1
ATOM 711 O O . GLY A 1 94 ? 27.879 5.749 -34.757 1.00 85.44 94 GLY A O 1
ATOM 712 N N . PRO A 1 95 ? 30.135 5.801 -34.787 1.00 84.50 95 PRO A N 1
ATOM 713 C CA . PRO A 1 95 ? 30.309 4.514 -34.134 1.00 84.50 95 PRO A CA 1
ATOM 714 C C . PRO A 1 95 ? 29.802 4.558 -32.688 1.00 84.50 95 PRO A C 1
ATOM 716 O O . PRO A 1 95 ? 29.890 5.580 -31.999 1.00 84.50 95 PRO A O 1
ATOM 719 N N . VAL A 1 96 ? 29.302 3.418 -32.220 1.00 87.06 96 VAL A N 1
ATOM 720 C CA . VAL A 1 96 ? 28.769 3.266 -30.861 1.00 87.06 96 VAL A CA 1
ATOM 721 C C . VAL A 1 96 ? 29.546 2.198 -30.108 1.00 87.06 96 VAL A C 1
ATOM 723 O O . VAL A 1 96 ? 30.009 1.213 -30.689 1.00 87.06 96 VAL A O 1
ATOM 726 N N . VAL A 1 97 ? 29.667 2.386 -28.802 1.00 88.88 97 VAL A N 1
ATOM 727 C CA . VAL A 1 97 ? 30.115 1.365 -27.863 1.00 88.88 97 VAL A CA 1
ATOM 728 C C . VAL A 1 97 ? 28.878 0.669 -27.322 1.00 88.88 97 VAL A C 1
ATOM 730 O O . VAL A 1 97 ? 28.006 1.305 -26.733 1.00 88.88 97 VAL A O 1
ATOM 733 N N . MET A 1 98 ? 28.798 -0.640 -27.529 1.00 87.38 98 MET A N 1
ATOM 734 C CA . MET A 1 98 ? 27.721 -1.468 -27.013 1.00 87.38 98 MET A CA 1
ATOM 735 C C . MET A 1 98 ? 28.205 -2.256 -25.804 1.00 87.38 98 MET A C 1
ATOM 737 O O . MET A 1 98 ? 29.212 -2.955 -25.876 1.00 87.38 98 MET A O 1
ATOM 741 N N . VAL A 1 99 ? 27.471 -2.143 -24.707 1.00 88.31 99 VAL A N 1
ATOM 742 C CA . VAL A 1 99 ? 27.650 -2.903 -23.475 1.00 88.31 99 VAL A CA 1
ATOM 743 C C . VAL A 1 99 ? 26.502 -3.893 -23.375 1.00 88.31 99 VAL A C 1
ATOM 745 O O . VAL A 1 99 ? 25.343 -3.493 -23.435 1.00 88.31 99 VAL A O 1
ATOM 748 N N . ILE A 1 100 ? 26.820 -5.169 -23.200 1.00 87.00 100 ILE A N 1
ATOM 749 C CA . ILE A 1 100 ? 25.840 -6.235 -23.000 1.00 87.00 100 ILE A CA 1
ATOM 750 C C . ILE A 1 100 ? 26.039 -6.789 -21.601 1.00 87.00 100 ILE A C 1
ATOM 752 O O . ILE A 1 100 ? 27.160 -7.120 -21.197 1.00 87.00 100 ILE A O 1
ATOM 756 N N . MET A 1 101 ? 24.949 -6.877 -20.857 1.00 85.75 101 MET A N 1
ATOM 757 C CA . MET A 1 101 ? 24.970 -7.280 -19.462 1.00 85.75 101 MET A CA 1
ATOM 758 C C . MET A 1 101 ? 23.755 -8.124 -19.101 1.00 85.75 101 MET A C 1
ATOM 760 O O . MET A 1 101 ? 22.704 -8.026 -19.730 1.00 85.75 101 MET A O 1
ATOM 764 N N . GLU A 1 102 ? 23.917 -8.944 -18.068 1.00 83.31 102 GLU A N 1
ATOM 765 C CA . GLU A 1 102 ? 22.813 -9.681 -17.458 1.00 83.31 102 GLU A CA 1
ATOM 766 C C . GLU A 1 102 ? 21.894 -8.682 -16.752 1.00 83.31 102 GLU A C 1
ATOM 768 O O . GLU A 1 102 ? 22.343 -7.941 -15.867 1.00 83.31 102 GLU A O 1
ATOM 773 N N . ALA A 1 103 ? 20.619 -8.654 -17.141 1.00 75.75 103 ALA A N 1
ATOM 774 C CA . ALA A 1 103 ? 19.637 -7.758 -16.540 1.00 75.75 103 ALA A CA 1
ATOM 775 C C . ALA A 1 103 ? 19.436 -8.096 -15.053 1.00 75.75 103 ALA A C 1
ATOM 777 O O . ALA A 1 103 ? 19.455 -7.202 -14.209 1.00 75.75 103 ALA A O 1
ATOM 778 N N . ASP A 1 104 ? 19.383 -9.388 -14.719 1.00 69.75 104 ASP A N 1
ATOM 779 C CA . ASP A 1 104 ? 19.192 -9.904 -13.358 1.00 69.75 104 ASP A CA 1
ATOM 780 C C . ASP A 1 104 ? 20.214 -9.369 -12.349 1.00 69.75 104 ASP A C 1
ATOM 782 O O . ASP A 1 104 ? 19.886 -9.118 -11.190 1.00 69.75 104 ASP A O 1
ATOM 786 N N . HIS A 1 105 ? 21.452 -9.112 -12.774 1.00 66.31 105 HIS A N 1
ATOM 787 C CA . HIS A 1 105 ? 22.493 -8.589 -11.891 1.00 66.31 105 HIS A CA 1
ATOM 788 C C . HIS A 1 105 ? 22.287 -7.128 -11.469 1.00 66.31 105 HIS A C 1
ATOM 790 O O . HIS A 1 105 ? 22.774 -6.754 -10.401 1.00 66.31 105 HIS A O 1
ATOM 796 N N . LEU A 1 106 ? 21.588 -6.309 -12.265 1.00 62.84 106 LEU A N 1
ATOM 797 C CA . LEU A 1 106 ? 21.117 -4.987 -11.819 1.00 62.84 106 LEU A CA 1
ATOM 798 C C . LEU A 1 106 ? 19.975 -5.119 -10.810 1.00 62.84 106 LEU A C 1
ATOM 800 O O . LEU A 1 106 ? 19.767 -4.239 -9.979 1.00 62.84 106 LEU A O 1
ATOM 804 N N . LEU A 1 107 ? 19.254 -6.234 -10.880 1.00 56.28 107 LEU A N 1
ATOM 805 C CA . LEU A 1 107 ? 18.003 -6.448 -10.174 1.00 56.28 107 LEU A CA 1
ATOM 806 C C . LEU A 1 107 ? 18.177 -7.172 -8.853 1.00 56.28 107 LEU A C 1
ATOM 808 O O . LEU A 1 107 ? 17.284 -7.067 -8.026 1.00 56.28 107 LEU A O 1
ATOM 812 N N . ARG A 1 108 ? 19.308 -7.842 -8.595 1.00 61.38 108 ARG A N 1
ATOM 813 C CA . ARG A 1 108 ? 19.541 -8.526 -7.308 1.00 61.38 108 ARG A CA 1
ATOM 814 C C . ARG A 1 108 ? 19.373 -7.592 -6.117 1.00 61.38 108 ARG A C 1
ATOM 816 O O . ARG A 1 108 ? 18.640 -7.937 -5.207 1.00 61.38 108 ARG A O 1
ATOM 823 N N . SER A 1 109 ? 19.925 -6.379 -6.163 1.00 56.59 109 SER A N 1
ATOM 824 C CA . SER A 1 109 ? 19.779 -5.411 -5.064 1.00 56.59 109 SER A CA 1
ATOM 825 C C . SER A 1 109 ? 18.336 -4.943 -4.854 1.00 56.59 109 SER A C 1
ATOM 827 O O . SER A 1 109 ? 17.947 -4.625 -3.735 1.00 56.59 109 SER A O 1
ATOM 829 N N . VAL A 1 110 ? 17.530 -4.921 -5.918 1.00 58.00 110 VAL A N 1
ATOM 830 C CA . VAL A 1 110 ? 16.111 -4.551 -5.844 1.00 58.00 110 VAL A CA 1
ATOM 831 C C . VAL A 1 110 ? 15.272 -5.758 -5.401 1.00 58.00 110 VAL A C 1
ATOM 833 O O . VAL A 1 110 ? 14.385 -5.613 -4.567 1.00 58.00 110 VAL A O 1
ATOM 836 N N . ARG A 1 111 ? 15.611 -6.967 -5.860 1.00 56.66 111 ARG A N 1
ATOM 837 C CA . ARG A 1 111 ? 14.927 -8.233 -5.560 1.00 56.66 111 ARG A CA 1
ATOM 838 C C . ARG A 1 111 ? 15.187 -8.739 -4.142 1.00 56.66 111 ARG A C 1
ATOM 840 O O . ARG A 1 111 ? 14.262 -9.165 -3.463 1.00 56.66 111 ARG A O 1
ATOM 847 N N . GLU A 1 112 ? 16.425 -8.643 -3.666 1.00 58.69 112 GLU A N 1
ATOM 848 C CA . GLU A 1 112 ? 16.842 -9.057 -2.315 1.00 58.69 112 GLU A CA 1
ATOM 849 C C . GLU A 1 112 ? 16.243 -8.174 -1.212 1.00 58.69 112 GLU A C 1
ATOM 851 O O . GLU A 1 112 ? 16.183 -8.587 -0.058 1.00 58.69 112 GLU A O 1
ATOM 856 N N . SER A 1 113 ? 15.750 -6.982 -1.557 1.00 57.72 113 SER A N 1
ATOM 857 C CA . SER A 1 113 ? 15.068 -6.097 -0.608 1.00 57.72 113 SER A CA 1
ATOM 858 C C . SER A 1 113 ? 13.634 -6.537 -0.263 1.00 57.72 113 SER A C 1
ATOM 860 O O . SER A 1 113 ? 13.006 -5.923 0.595 1.00 57.72 113 SER A O 1
ATOM 862 N N . GLY A 1 114 ? 13.085 -7.554 -0.945 1.00 56.97 114 GLY A N 1
ATOM 863 C CA . GLY A 1 114 ? 11.680 -7.975 -0.818 1.00 56.97 114 GLY A CA 1
ATOM 864 C C . GLY A 1 114 ? 10.671 -7.002 -1.448 1.00 56.97 114 GLY A C 1
ATOM 865 O O . GLY A 1 114 ? 9.498 -7.328 -1.595 1.00 56.97 114 GLY A O 1
ATOM 866 N N . ILE A 1 115 ? 11.123 -5.822 -1.892 1.00 59.62 115 ILE A N 1
ATOM 867 C CA . ILE A 1 115 ? 10.291 -4.777 -2.503 1.00 59.62 115 ILE A CA 1
ATOM 868 C C . ILE A 1 115 ? 9.677 -5.276 -3.827 1.00 59.62 115 ILE A C 1
ATOM 870 O O . ILE A 1 115 ? 8.537 -4.961 -4.150 1.00 59.62 115 ILE A O 1
ATOM 874 N N . THR A 1 116 ? 10.358 -6.129 -4.589 1.00 57.72 116 THR A N 1
ATOM 875 C CA . THR A 1 116 ? 9.855 -6.589 -5.900 1.00 57.72 116 THR A CA 1
ATOM 876 C C . THR A 1 116 ? 8.693 -7.581 -5.847 1.00 57.72 116 THR A C 1
ATOM 878 O O . THR A 1 116 ? 8.149 -7.895 -6.899 1.00 57.72 116 THR A O 1
ATOM 881 N N . GLU A 1 117 ? 8.314 -8.120 -4.682 1.00 66.44 117 GLU A N 1
ATOM 882 C CA . GLU A 1 117 ? 7.170 -9.050 -4.608 1.00 66.44 117 GLU A CA 1
ATOM 883 C C . GLU A 1 117 ? 5.827 -8.341 -4.825 1.00 66.44 117 GLU A C 1
ATOM 885 O O . GLU A 1 117 ? 4.871 -8.933 -5.331 1.00 66.44 117 GLU A O 1
ATOM 890 N N . ILE A 1 118 ? 5.768 -7.054 -4.476 1.00 72.56 118 ILE A N 1
ATOM 891 C CA . ILE A 1 118 ? 4.570 -6.218 -4.613 1.00 72.56 118 ILE A CA 1
ATOM 892 C C . ILE A 1 118 ? 4.746 -5.120 -5.667 1.00 72.56 118 ILE A C 1
ATOM 894 O O . ILE A 1 118 ? 3.772 -4.745 -6.319 1.00 72.56 118 ILE A O 1
ATOM 898 N N . PHE A 1 119 ? 5.973 -4.630 -5.877 1.00 77.81 119 PHE A N 1
ATOM 899 C CA . PHE A 1 119 ? 6.254 -3.576 -6.847 1.00 77.81 119 PHE A CA 1
ATOM 900 C C . PHE A 1 119 ? 6.600 -4.143 -8.230 1.00 77.81 119 PHE A C 1
ATOM 902 O O . PHE A 1 119 ? 7.555 -4.897 -8.409 1.00 77.81 119 PHE A O 1
ATOM 909 N N . GLN A 1 120 ? 5.855 -3.696 -9.235 1.00 81.81 120 GLN A N 1
ATOM 910 C CA . GLN A 1 120 ? 6.161 -3.838 -10.650 1.00 81.81 120 GLN A CA 1
ATOM 911 C C . GLN A 1 120 ? 7.102 -2.716 -11.081 1.00 81.81 120 GLN A C 1
ATOM 913 O O . GLN A 1 120 ? 6.757 -1.538 -10.995 1.00 81.81 120 GLN A O 1
ATOM 918 N N . ILE A 1 121 ? 8.285 -3.078 -11.570 1.00 81.75 121 ILE A N 1
ATOM 919 C CA . ILE A 1 121 ? 9.293 -2.110 -12.003 1.00 81.75 121 ILE A CA 1
ATOM 920 C C . ILE A 1 121 ? 9.520 -2.274 -13.503 1.00 81.75 121 ILE A C 1
ATOM 922 O O . ILE A 1 121 ? 9.672 -3.390 -14.011 1.00 81.75 121 ILE A O 1
ATOM 926 N N . PHE A 1 122 ? 9.565 -1.158 -14.220 1.00 81.56 122 PHE A N 1
ATOM 927 C CA . PHE A 1 122 ? 9.855 -1.133 -15.647 1.00 81.56 122 PHE A CA 1
ATOM 928 C C . PHE A 1 122 ? 10.634 0.122 -16.041 1.00 81.56 122 PHE A C 1
ATOM 930 O O . PHE A 1 122 ? 10.636 1.133 -15.336 1.00 81.56 122 PHE A O 1
ATOM 937 N N . LEU A 1 123 ? 11.325 0.042 -17.178 1.00 82.00 123 LEU A N 1
ATOM 938 C CA . LEU A 1 123 ? 12.098 1.149 -17.735 1.00 82.00 123 LEU A CA 1
ATOM 939 C C . LEU A 1 123 ? 11.379 1.774 -18.917 1.00 82.00 123 LEU A C 1
ATOM 941 O O . LEU A 1 123 ? 10.894 1.058 -19.794 1.00 82.00 123 LEU A O 1
ATOM 945 N N . VAL A 1 124 ? 11.425 3.098 -19.008 1.00 84.00 124 VAL A N 1
ATOM 946 C CA . VAL A 1 124 ? 10.973 3.850 -20.179 1.00 84.00 124 VAL A CA 1
ATOM 947 C C . VAL A 1 124 ? 12.058 4.785 -20.700 1.00 84.00 124 VAL A C 1
ATOM 949 O O . VAL A 1 124 ? 12.908 5.260 -19.947 1.00 84.00 124 VAL A O 1
ATOM 952 N N . ASN A 1 125 ? 12.050 5.047 -22.005 1.00 79.44 125 ASN A N 1
ATOM 953 C CA . ASN A 1 125 ? 12.925 6.052 -22.612 1.00 79.44 125 ASN A CA 1
ATOM 954 C C . ASN A 1 125 ? 12.328 7.466 -22.527 1.00 79.44 125 ASN A C 1
ATOM 956 O O . ASN A 1 125 ? 11.201 7.663 -22.074 1.00 79.44 125 ASN A O 1
ATOM 960 N N . GLU A 1 126 ? 13.054 8.445 -23.071 1.00 78.25 126 GLU A N 1
ATOM 961 C CA . GLU A 1 126 ? 12.626 9.848 -23.192 1.00 78.25 126 GLU A CA 1
ATOM 962 C C . GLU A 1 126 ? 11.299 10.061 -23.939 1.00 78.25 126 GLU A C 1
ATOM 964 O O . GLU A 1 126 ? 10.731 11.147 -23.893 1.00 78.25 126 GLU A O 1
ATOM 969 N N . ARG A 1 127 ? 10.807 9.046 -24.660 1.00 80.38 127 ARG A N 1
ATOM 970 C CA . ARG A 1 127 ? 9.541 9.069 -25.406 1.00 80.38 127 ARG A CA 1
ATOM 971 C C . ARG A 1 127 ? 8.443 8.243 -24.721 1.00 80.38 127 ARG A C 1
ATOM 973 O O . ARG A 1 127 ? 7.421 7.967 -25.352 1.00 80.38 127 ARG A O 1
ATOM 980 N N . GLY A 1 128 ? 8.664 7.788 -23.486 1.00 79.31 128 GLY A N 1
ATOM 981 C CA . GLY A 1 128 ? 7.733 6.953 -22.719 1.00 79.31 128 GLY A CA 1
ATOM 982 C C . GLY A 1 128 ? 7.572 5.535 -23.254 1.00 79.31 128 GLY A C 1
ATOM 983 O O . GLY A 1 128 ? 6.605 4.860 -22.915 1.00 79.31 128 GLY A O 1
ATOM 984 N N . GLU A 1 129 ? 8.466 5.086 -24.133 1.00 79.25 129 GLU A N 1
ATOM 985 C CA . GLU A 1 129 ? 8.410 3.726 -24.649 1.00 79.25 129 GLU A CA 1
ATOM 986 C C . GLU A 1 129 ? 9.074 2.760 -23.680 1.00 79.25 129 GLU A C 1
ATOM 988 O O . GLU A 1 129 ? 10.170 3.030 -23.186 1.00 79.25 129 GLU A O 1
ATOM 993 N N . LEU A 1 130 ? 8.446 1.604 -23.491 1.00 78.69 130 LEU A N 1
ATOM 994 C CA . LEU A 1 130 ? 8.963 0.528 -22.658 1.00 78.69 130 LEU A CA 1
ATOM 995 C C . LEU A 1 130 ? 10.299 0.002 -23.202 1.00 78.69 130 LEU A C 1
ATOM 997 O O . LEU A 1 130 ? 10.361 -0.500 -24.330 1.00 78.69 130 LEU A O 1
ATOM 1001 N N . LEU A 1 131 ? 11.351 0.118 -22.394 1.00 74.56 131 LEU A N 1
ATOM 1002 C CA . LEU A 1 131 ? 12.703 -0.355 -22.691 1.00 74.56 131 LEU A CA 1
ATOM 1003 C C . LEU A 1 131 ? 12.935 -1.779 -22.196 1.00 74.56 131 LEU A C 1
ATOM 1005 O O . LEU A 1 131 ? 13.521 -2.566 -22.929 1.00 74.56 131 LEU A O 1
ATOM 1009 N N . SER A 1 132 ? 12.492 -2.085 -20.976 1.00 71.25 132 SER A N 1
ATOM 1010 C CA . SER A 1 132 ? 12.585 -3.413 -20.366 1.00 71.25 132 SER A CA 1
ATOM 1011 C C . SER A 1 132 ? 11.561 -3.553 -19.237 1.00 71.25 132 SER A C 1
ATOM 1013 O O . SER A 1 132 ? 11.134 -2.554 -18.642 1.00 71.25 132 SER A O 1
ATOM 1015 N N . ARG A 1 133 ? 11.166 -4.798 -18.967 1.00 71.25 133 ARG A N 1
ATOM 1016 C CA . ARG A 1 133 ? 10.264 -5.195 -17.882 1.00 71.25 133 ARG A CA 1
ATOM 1017 C C . ARG A 1 133 ? 11.059 -6.023 -16.884 1.00 71.25 133 ARG A C 1
ATOM 1019 O O . ARG A 1 133 ? 11.684 -7.000 -17.273 1.00 71.25 133 ARG A O 1
ATOM 1026 N N . PHE A 1 134 ? 11.016 -5.658 -15.607 1.00 62.25 134 PHE A N 1
ATOM 1027 C CA . PHE A 1 134 ? 11.779 -6.370 -14.578 1.00 62.25 134 PHE A CA 1
ATOM 1028 C C . PHE A 1 134 ? 10.972 -7.464 -13.861 1.00 62.25 134 PHE A C 1
ATOM 1030 O O . PHE A 1 134 ? 11.530 -8.233 -13.083 1.00 62.25 134 PHE A O 1
ATOM 1037 N N . HIS A 1 135 ? 9.665 -7.554 -14.133 1.00 58.41 135 HIS A N 1
ATOM 1038 C CA . HIS A 1 135 ? 8.771 -8.616 -13.669 1.00 58.41 135 HIS A CA 1
ATOM 1039 C C . HIS A 1 135 ? 7.640 -8.843 -14.688 1.00 58.41 135 HIS A C 1
ATOM 1041 O O . HIS A 1 135 ? 7.409 -7.972 -15.535 1.00 58.41 135 HIS A O 1
ATOM 1047 N N . ASN A 1 136 ? 6.946 -9.988 -14.605 1.00 52.72 136 ASN A N 1
ATOM 1048 C CA . ASN A 1 136 ? 5.854 -10.404 -15.497 1.00 52.72 136 ASN A CA 1
ATOM 1049 C C . ASN A 1 136 ? 4.678 -9.410 -15.436 1.00 52.72 136 ASN A C 1
ATOM 1051 O O . ASN A 1 136 ? 3.726 -9.568 -14.676 1.00 52.72 136 ASN A O 1
ATOM 1055 N N . THR A 1 137 ? 4.808 -8.327 -16.192 1.00 57.69 137 THR A N 1
ATOM 1056 C CA . THR A 1 137 ? 3.872 -7.212 -16.255 1.00 57.69 137 THR A CA 1
ATOM 1057 C C . THR A 1 137 ? 3.060 -7.348 -17.534 1.00 57.69 137 THR A C 1
ATOM 1059 O O . THR A 1 137 ? 3.620 -7.508 -18.624 1.00 57.69 137 THR A O 1
ATOM 1062 N N . GLU A 1 138 ? 1.737 -7.235 -17.408 1.00 64.19 138 GLU A N 1
ATOM 1063 C CA . GLU A 1 138 ? 0.796 -7.174 -18.541 1.00 64.19 138 GLU A CA 1
ATOM 1064 C C . GLU A 1 138 ? 0.990 -5.900 -19.390 1.00 64.19 138 GLU A C 1
ATOM 1066 O O . GLU A 1 138 ? 0.414 -5.758 -20.466 1.00 64.19 138 GLU A O 1
ATOM 1071 N N . ILE A 1 139 ? 1.864 -4.987 -18.947 1.00 67.62 139 ILE A N 1
ATOM 1072 C CA . ILE A 1 139 ? 2.197 -3.742 -19.632 1.00 67.62 139 ILE A CA 1
ATOM 1073 C C . ILE A 1 139 ? 2.872 -4.052 -20.971 1.00 67.62 139 ILE A C 1
ATOM 1075 O O . ILE A 1 139 ? 4.034 -4.468 -21.043 1.00 67.62 139 ILE A O 1
ATOM 1079 N N . THR A 1 140 ? 2.142 -3.804 -22.054 1.00 65.88 140 THR A N 1
ATOM 1080 C CA . THR A 1 140 ? 2.692 -3.877 -23.407 1.00 65.88 140 THR A CA 1
ATOM 1081 C C . THR A 1 140 ? 3.520 -2.624 -23.733 1.00 65.88 140 THR A C 1
ATOM 1083 O O . THR A 1 140 ? 3.299 -1.553 -23.152 1.00 65.88 140 THR A O 1
ATOM 1086 N N . PRO A 1 141 ? 4.466 -2.708 -24.689 1.00 63.66 141 PRO A N 1
ATOM 1087 C CA . PRO A 1 141 ? 5.228 -1.545 -25.140 1.00 63.66 141 PRO A CA 1
ATOM 1088 C C . PRO A 1 141 ? 4.373 -0.376 -25.646 1.00 63.66 141 PRO A C 1
ATOM 1090 O O . PRO A 1 141 ? 4.791 0.774 -25.504 1.00 63.66 141 PRO A O 1
ATOM 1093 N N . GLU A 1 142 ? 3.194 -0.655 -26.211 1.00 64.81 142 GLU A N 1
ATOM 1094 C CA . GLU A 1 142 ? 2.256 0.369 -26.685 1.00 64.81 142 GLU A CA 1
ATOM 1095 C C . GLU A 1 142 ? 1.451 0.986 -25.532 1.00 64.81 142 GLU A C 1
ATOM 1097 O O . GLU A 1 142 ? 1.280 2.206 -25.479 1.00 64.81 142 GLU A O 1
ATOM 1102 N N . SER A 1 143 ? 1.046 0.171 -24.553 1.00 73.75 143 SER A N 1
ATOM 1103 C CA . SER A 1 143 ? 0.296 0.616 -23.373 1.00 73.75 143 SER A CA 1
ATOM 1104 C C . SER A 1 143 ? 1.106 1.538 -22.458 1.00 73.75 143 SER A C 1
ATOM 1106 O O . SER A 1 143 ? 0.536 2.452 -21.861 1.00 73.75 143 SER A O 1
ATOM 1108 N N . ALA A 1 144 ? 2.433 1.370 -22.380 1.00 80.44 144 ALA A N 1
ATOM 1109 C CA . ALA A 1 144 ? 3.291 2.100 -21.439 1.00 80.44 144 ALA A CA 1
ATOM 1110 C C . ALA A 1 144 ? 3.144 3.632 -21.514 1.00 80.44 144 ALA A C 1
ATOM 1112 O O . ALA A 1 144 ? 3.104 4.303 -20.486 1.00 80.44 144 ALA A O 1
ATOM 1113 N N . ARG A 1 145 ? 2.977 4.198 -22.717 1.00 84.81 145 ARG A N 1
ATOM 1114 C CA . ARG A 1 145 ? 2.789 5.650 -22.916 1.00 84.81 145 ARG A CA 1
ATOM 1115 C C . ARG A 1 145 ? 1.465 6.178 -22.373 1.00 84.81 145 ARG A C 1
ATOM 1117 O O . ARG A 1 145 ? 1.327 7.372 -22.104 1.00 84.81 145 ARG A O 1
ATOM 1124 N N . THR A 1 146 ? 0.464 5.311 -22.279 1.00 88.19 146 THR A N 1
ATOM 1125 C CA . THR A 1 146 ? -0.878 5.687 -21.828 1.00 88.19 146 THR A CA 1
ATOM 1126 C C . THR A 1 146 ? -0.973 5.733 -20.306 1.00 88.19 146 THR A C 1
ATOM 1128 O O . THR A 1 146 ? -1.797 6.491 -19.786 1.00 88.19 146 THR A O 1
ATOM 1131 N N . ILE A 1 147 ? -0.073 5.019 -19.618 1.00 90.94 147 ILE A N 1
ATOM 1132 C CA . ILE A 1 147 ? -0.002 4.941 -18.162 1.00 90.94 147 ILE A CA 1
ATOM 1133 C C . ILE A 1 147 ? 0.228 6.347 -17.567 1.00 90.94 147 ILE A C 1
ATOM 1135 O O . ILE A 1 147 ? 1.201 7.023 -17.926 1.00 90.94 147 ILE A O 1
ATOM 1139 N N . PRO A 1 148 ? -0.612 6.801 -16.616 1.00 93.38 148 PRO A N 1
ATOM 1140 C CA . PRO A 1 148 ? -0.501 8.136 -16.027 1.00 93.38 148 PRO A CA 1
ATOM 1141 C C . PRO A 1 148 ? 0.859 8.456 -15.390 1.00 93.38 148 PRO A C 1
ATOM 1143 O O . PRO A 1 148 ? 1.333 9.585 -15.519 1.00 93.38 148 PRO A O 1
ATOM 1146 N N . ILE A 1 149 ? 1.516 7.489 -14.733 1.00 93.50 149 ILE A N 1
ATOM 1147 C CA . ILE A 1 149 ? 2.857 7.687 -14.145 1.00 93.50 149 ILE A CA 1
ATOM 1148 C C . ILE A 1 149 ? 3.926 7.963 -15.204 1.00 93.50 149 ILE A C 1
ATOM 1150 O O . ILE A 1 149 ? 4.795 8.804 -14.987 1.00 93.50 149 ILE A O 1
ATOM 1154 N N . VAL A 1 150 ? 3.802 7.367 -16.392 1.00 92.25 150 VAL A N 1
ATOM 1155 C CA . VAL A 1 150 ? 4.708 7.632 -17.517 1.00 92.25 150 VAL A CA 1
ATOM 1156 C C . VAL A 1 150 ? 4.437 9.010 -18.120 1.00 92.25 150 VAL A C 1
ATOM 1158 O O . VAL A 1 150 ? 5.375 9.739 -18.426 1.00 92.25 150 VAL A O 1
ATOM 1161 N N . LYS A 1 151 ? 3.170 9.429 -18.230 1.00 92.00 151 LYS A N 1
ATOM 1162 C CA . LYS A 1 151 ? 2.832 10.797 -18.671 1.00 92.00 151 LYS A CA 1
ATOM 1163 C C . LYS A 1 151 ? 3.391 11.857 -17.724 1.00 92.00 151 LYS A C 1
ATOM 1165 O O . LYS A 1 151 ? 3.929 12.859 -18.187 1.00 92.00 151 LYS A O 1
ATOM 1170 N N . ASN A 1 152 ? 3.287 11.621 -16.415 1.00 91.50 152 ASN A N 1
ATOM 1171 C CA . ASN A 1 152 ? 3.846 12.511 -15.401 1.00 91.50 152 ASN A CA 1
ATOM 1172 C C . ASN A 1 152 ? 5.375 12.586 -15.527 1.00 91.50 152 ASN A C 1
ATOM 1174 O O . ASN A 1 152 ? 5.914 13.683 -15.627 1.00 91.50 152 ASN A O 1
ATOM 1178 N N . LEU A 1 153 ? 6.051 11.440 -15.652 1.00 91.00 153 LEU A N 1
ATOM 1179 C CA . LEU A 1 153 ? 7.497 11.364 -15.880 1.00 91.00 153 LEU A CA 1
ATOM 1180 C C . LEU A 1 153 ? 7.957 12.220 -17.067 1.00 91.00 153 LEU A C 1
ATOM 1182 O O . LEU A 1 153 ? 8.959 12.922 -16.975 1.00 91.00 153 LEU A O 1
ATOM 1186 N N . LEU A 1 154 ? 7.222 12.186 -18.180 1.00 89.19 154 LEU A N 1
ATOM 1187 C CA . LEU A 1 154 ? 7.569 12.953 -19.378 1.00 89.19 154 LEU A CA 1
ATOM 1188 C C . LEU A 1 154 ? 7.276 14.458 -19.259 1.00 89.19 154 LEU A C 1
ATOM 1190 O O . LEU A 1 154 ? 7.874 15.243 -19.994 1.00 89.19 154 LEU A O 1
ATOM 1194 N N . GLY A 1 155 ? 6.350 14.859 -18.381 1.00 85.56 155 GLY A N 1
ATOM 1195 C CA . GLY A 1 155 ? 5.813 16.222 -18.315 1.00 85.56 155 GLY A CA 1
ATOM 1196 C C . GLY A 1 155 ? 6.182 17.036 -17.070 1.00 85.56 155 GLY A C 1
ATOM 1197 O O . GLY A 1 155 ? 6.009 18.251 -17.089 1.00 85.56 155 GLY A O 1
ATOM 1198 N N . SER A 1 156 ? 6.674 16.415 -15.996 1.00 77.00 156 SER A N 1
ATOM 1199 C CA . SER A 1 156 ? 6.841 17.072 -14.688 1.00 77.00 156 SER A CA 1
ATOM 1200 C C . SER A 1 156 ? 8.000 18.066 -14.607 1.00 77.00 156 SER A C 1
ATOM 1202 O O . SER A 1 156 ? 8.058 18.858 -13.668 1.00 77.00 156 SER A O 1
ATOM 1204 N N . GLY A 1 157 ? 8.949 18.005 -15.548 1.00 74.69 157 GLY A N 1
ATOM 1205 C CA . GLY A 1 157 ? 10.201 18.768 -15.484 1.00 74.69 157 GLY A CA 1
ATOM 1206 C C . GLY A 1 157 ? 11.108 18.390 -14.302 1.00 74.69 157 GLY A C 1
ATOM 1207 O O . GLY A 1 157 ? 12.139 19.031 -14.115 1.00 74.69 157 GLY A O 1
ATOM 1208 N N . SER A 1 158 ? 10.737 17.369 -13.521 1.00 84.56 158 SER A N 1
ATOM 1209 C CA . SER A 1 158 ? 11.479 16.849 -12.375 1.00 84.56 158 SER A CA 1
ATOM 1210 C C . SER A 1 158 ? 12.063 15.481 -12.710 1.00 84.56 158 SER A C 1
ATOM 1212 O O . SER A 1 158 ? 11.405 14.642 -13.326 1.00 84.56 158 SER A O 1
ATOM 1214 N N . ASP A 1 159 ? 13.281 15.225 -12.238 1.00 87.69 159 ASP A N 1
ATOM 1215 C CA . ASP A 1 159 ? 13.934 13.924 -12.390 1.00 87.69 159 ASP A CA 1
ATOM 1216 C C . ASP A 1 159 ? 13.352 12.858 -11.447 1.00 87.69 159 ASP A C 1
ATOM 1218 O O . ASP A 1 159 ? 13.761 11.704 -11.493 1.00 87.69 159 ASP A O 1
ATOM 1222 N N . ASN A 1 160 ? 12.405 13.199 -10.574 1.00 91.44 160 ASN A N 1
ATOM 1223 C CA . ASN A 1 160 ? 11.685 12.227 -9.758 1.00 91.44 160 ASN A CA 1
ATOM 1224 C C . ASN A 1 160 ? 10.254 12.679 -9.454 1.00 91.44 160 ASN A C 1
ATOM 1226 O O . ASN A 1 160 ? 9.911 13.859 -9.572 1.00 91.44 160 ASN A O 1
ATOM 1230 N N . GLY A 1 161 ? 9.426 11.723 -9.044 1.00 91.94 161 GLY A N 1
ATOM 1231 C CA . GLY A 1 161 ? 8.069 11.994 -8.602 1.00 91.94 161 GLY A CA 1
ATOM 1232 C C . GLY A 1 161 ? 7.365 10.746 -8.096 1.00 91.94 161 GLY A C 1
ATOM 1233 O O . GLY A 1 161 ? 7.815 9.618 -8.295 1.00 91.94 161 GLY A O 1
ATOM 1234 N N . SER A 1 162 ? 6.231 10.962 -7.445 1.00 93.75 162 SER A N 1
ATOM 1235 C CA . SER A 1 162 ? 5.320 9.903 -7.022 1.00 93.75 162 SER A CA 1
ATOM 1236 C C . SER A 1 162 ? 3.886 10.396 -7.109 1.00 93.75 162 SER A C 1
ATOM 1238 O O . SER A 1 162 ? 3.640 11.582 -6.888 1.00 93.75 162 SER A O 1
ATOM 1240 N N . GLN A 1 163 ? 2.956 9.503 -7.426 1.00 94.12 163 GLN A N 1
ATOM 1241 C CA . GLN A 1 163 ? 1.528 9.802 -7.464 1.00 94.12 163 GLN A CA 1
ATOM 1242 C C . GLN A 1 163 ? 0.698 8.529 -7.299 1.00 94.12 163 GLN A C 1
ATOM 1244 O O . GLN A 1 163 ? 1.154 7.422 -7.601 1.00 94.12 163 GLN A O 1
ATOM 1249 N N . GLU A 1 164 ? -0.549 8.724 -6.895 1.00 94.56 164 GLU A N 1
ATOM 1250 C CA . GLU A 1 164 ? -1.610 7.734 -7.052 1.00 94.56 164 GLU A CA 1
ATOM 1251 C C . GLU A 1 164 ? -2.227 7.897 -8.442 1.00 94.56 164 GLU A C 1
ATOM 1253 O O . GLU A 1 164 ? -2.306 9.014 -8.967 1.00 94.56 164 GLU A O 1
ATOM 1258 N N . TYR A 1 165 ? -2.616 6.795 -9.074 1.00 93.94 165 TYR A N 1
ATOM 1259 C CA . TYR A 1 165 ? -3.246 6.844 -10.383 1.00 93.94 165 TYR A CA 1
ATOM 1260 C C . TYR A 1 165 ? -4.119 5.622 -10.658 1.00 93.94 165 TYR A C 1
ATOM 1262 O O . TYR A 1 165 ? -3.829 4.521 -10.202 1.00 93.94 165 TYR A O 1
ATOM 1270 N N . SER A 1 166 ? -5.128 5.824 -11.500 1.00 92.38 166 SER A N 1
ATOM 1271 C CA . SER A 1 166 ? -6.001 4.762 -11.992 1.00 92.38 166 SER A CA 1
ATOM 1272 C C . SER A 1 166 ? -5.564 4.310 -13.386 1.00 92.38 166 SER A C 1
ATOM 1274 O O . SER A 1 166 ? -5.251 5.142 -14.248 1.00 92.38 166 SER A O 1
ATOM 1276 N N . TYR A 1 167 ? -5.514 3.002 -13.620 1.00 89.62 167 TYR A N 1
ATOM 1277 C CA . TYR A 1 167 ? -5.187 2.403 -14.913 1.00 89.62 167 TYR A CA 1
ATOM 1278 C C . TYR A 1 167 ? -5.900 1.051 -15.054 1.00 89.62 167 TYR A C 1
ATOM 1280 O O . TYR A 1 167 ? -5.823 0.227 -14.150 1.00 89.62 167 TYR A O 1
ATOM 1288 N N . GLU A 1 168 ? -6.607 0.831 -16.169 1.00 87.44 168 GLU A N 1
ATOM 1289 C CA . GLU A 1 168 ? -7.387 -0.401 -16.422 1.00 87.44 168 GLU A CA 1
ATOM 1290 C C . GLU A 1 168 ? -8.317 -0.787 -15.248 1.00 87.44 168 GLU A C 1
ATOM 1292 O O . GLU A 1 168 ? -8.320 -1.924 -14.779 1.00 87.44 168 GLU A O 1
ATOM 1297 N N . ASP A 1 169 ? -9.084 0.192 -14.749 1.00 87.44 169 ASP A N 1
ATOM 1298 C CA . ASP A 1 169 ? -10.035 0.059 -13.629 1.00 87.44 169 ASP A CA 1
ATOM 1299 C C . ASP A 1 169 ? -9.416 -0.402 -12.294 1.00 87.44 169 ASP A C 1
ATOM 1301 O O . ASP A 1 169 ? -10.119 -0.852 -11.385 1.00 87.44 169 ASP A O 1
ATOM 1305 N N . LYS A 1 170 ? -8.094 -0.271 -12.148 1.00 89.19 170 LYS A N 1
ATOM 1306 C CA . LYS A 1 170 ? -7.361 -0.539 -10.909 1.00 89.19 170 LYS A CA 1
ATOM 1307 C C . LYS A 1 170 ? -6.624 0.709 -10.446 1.00 89.19 170 LYS A C 1
ATOM 1309 O O . LYS A 1 170 ? -6.072 1.462 -11.246 1.00 89.19 170 LYS A O 1
ATOM 1314 N N . GLU A 1 171 ? -6.584 0.893 -9.134 1.00 92.44 171 GLU A N 1
ATOM 1315 C CA . GLU A 1 171 ? -5.812 1.955 -8.497 1.00 92.44 171 GLU A CA 1
ATOM 1316 C C . GLU A 1 171 ? -4.381 1.493 -8.237 1.00 92.44 171 GLU A C 1
ATOM 1318 O O . GLU A 1 171 ? -4.137 0.354 -7.829 1.00 92.44 171 GLU A O 1
ATOM 1323 N N . TYR A 1 172 ? -3.432 2.395 -8.445 1.00 92.31 172 TYR A N 1
ATOM 1324 C CA . TYR A 1 172 ? -2.009 2.146 -8.308 1.00 92.31 172 TYR A CA 1
ATOM 1325 C C . TYR A 1 172 ? -1.331 3.267 -7.534 1.00 92.31 172 TYR A C 1
ATOM 1327 O O . TYR A 1 172 ? -1.629 4.449 -7.702 1.00 92.31 172 TYR A O 1
ATOM 1335 N N . LEU A 1 173 ? -0.323 2.888 -6.756 1.00 92.88 173 LEU A N 1
ATOM 1336 C CA . LEU A 1 173 ? 0.694 3.806 -6.262 1.00 92.88 173 LEU A CA 1
ATOM 1337 C C . LEU A 1 173 ? 1.914 3.681 -7.168 1.00 92.88 173 LEU A C 1
ATOM 1339 O O . LEU A 1 173 ? 2.357 2.570 -7.474 1.00 92.88 173 LEU A O 1
ATOM 1343 N N . GLY A 1 174 ? 2.446 4.806 -7.636 1.00 92.44 174 GLY A N 1
ATOM 1344 C CA . GLY A 1 174 ? 3.589 4.825 -8.539 1.00 92.44 174 GLY A CA 1
ATOM 1345 C C . GLY A 1 174 ? 4.623 5.866 -8.165 1.00 92.44 174 GLY A C 1
ATOM 1346 O O . GLY A 1 174 ? 4.295 6.957 -7.702 1.00 92.44 174 GLY A O 1
ATOM 1347 N N . SER A 1 175 ? 5.880 5.548 -8.433 1.00 92.62 175 SER A N 1
ATOM 1348 C CA . SER A 1 175 ? 6.989 6.487 -8.385 1.00 92.62 175 SER A CA 1
ATOM 1349 C C . SER A 1 175 ? 7.865 6.348 -9.618 1.00 92.62 175 SER A C 1
ATOM 1351 O O . SER A 1 175 ? 7.898 5.301 -10.271 1.00 92.62 175 SER A O 1
ATOM 1353 N N . TYR A 1 176 ? 8.567 7.424 -9.952 1.00 91.50 176 TYR A N 1
ATOM 1354 C CA . TYR A 1 176 ? 9.574 7.396 -10.994 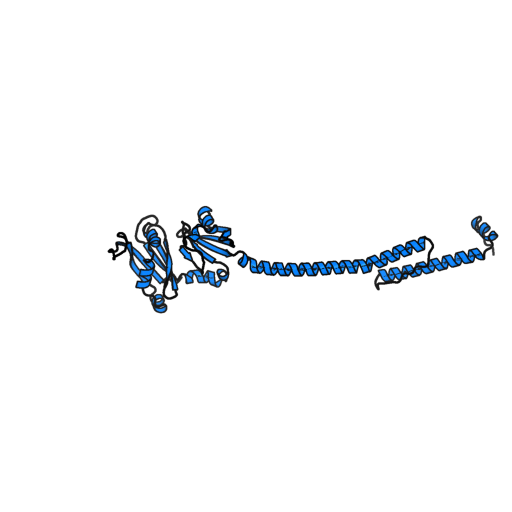1.00 91.50 176 TYR A CA 1
ATOM 1355 C C . TYR A 1 176 ? 10.842 8.141 -10.608 1.00 91.50 176 TYR A C 1
ATOM 1357 O O . TYR A 1 176 ? 10.831 9.066 -9.793 1.00 91.50 176 TYR A O 1
ATOM 1365 N N . GLN A 1 177 ? 11.928 7.747 -11.264 1.00 90.19 177 GLN A N 1
ATOM 1366 C CA . GLN A 1 177 ? 13.206 8.434 -11.230 1.00 90.19 177 GLN A CA 1
ATOM 1367 C C . GLN A 1 177 ? 13.853 8.415 -12.617 1.00 90.19 177 GLN A C 1
ATOM 1369 O O . GLN A 1 177 ? 13.973 7.363 -13.240 1.00 90.19 177 GLN A O 1
ATOM 1374 N N . ILE A 1 178 ? 14.288 9.576 -13.094 1.00 86.12 178 ILE A N 1
ATOM 1375 C CA . ILE A 1 178 ? 15.032 9.757 -14.333 1.00 86.12 178 ILE A CA 1
ATOM 1376 C C . ILE A 1 178 ? 16.523 9.681 -14.008 1.00 86.12 178 ILE A C 1
ATOM 1378 O O . ILE A 1 178 ? 17.033 10.398 -13.149 1.00 86.12 178 ILE A O 1
ATOM 1382 N N . ILE A 1 179 ? 17.243 8.816 -14.715 1.00 82.69 179 ILE A N 1
ATOM 1383 C CA . ILE A 1 179 ? 18.700 8.732 -14.626 1.00 82.69 179 ILE A CA 1
ATOM 1384 C C . ILE A 1 179 ? 19.310 9.612 -15.721 1.00 82.69 179 ILE A C 1
ATOM 1386 O O . ILE A 1 179 ? 18.970 9.486 -16.898 1.00 82.69 179 ILE A O 1
ATOM 1390 N N . SER A 1 180 ? 20.258 10.481 -15.354 1.00 70.44 180 SER A N 1
ATOM 1391 C CA . SER A 1 180 ? 20.875 11.464 -16.262 1.00 70.44 180 SER A CA 1
ATOM 1392 C C . SER A 1 180 ? 21.612 10.832 -17.455 1.00 70.44 180 SER A C 1
ATOM 1394 O O . SER A 1 180 ? 21.740 11.442 -18.521 1.00 70.44 180 SER A O 1
ATOM 1396 N N . PHE A 1 181 ? 22.087 9.594 -17.306 1.00 66.94 181 PHE A N 1
ATOM 1397 C CA . PHE A 1 181 ? 22.669 8.817 -18.395 1.00 66.94 181 PHE A CA 1
ATOM 1398 C C . PHE A 1 181 ? 21.556 8.265 -19.301 1.00 66.94 181 PHE A C 1
ATOM 1400 O O . PHE A 1 181 ? 20.859 7.328 -18.933 1.00 66.94 181 PHE A O 1
ATOM 1407 N N . GLY A 1 182 ? 21.368 8.867 -20.480 1.00 66.00 182 GLY A N 1
ATOM 1408 C CA . GLY A 1 182 ? 20.355 8.444 -21.460 1.00 66.00 182 GLY A CA 1
ATOM 1409 C C . GLY A 1 182 ? 18.902 8.820 -21.130 1.00 66.00 182 GLY A C 1
ATOM 1410 O O . GLY A 1 182 ? 18.014 8.322 -21.814 1.00 66.00 182 GLY A O 1
ATOM 1411 N N . ARG A 1 183 ? 18.671 9.656 -20.096 1.00 76.25 183 ARG A N 1
ATOM 1412 C CA . ARG A 1 183 ? 17.345 10.104 -19.604 1.00 76.25 183 ARG A CA 1
ATOM 1413 C C . ARG A 1 183 ? 16.330 8.957 -19.546 1.00 76.25 183 ARG A C 1
ATOM 1415 O O . ARG A 1 183 ? 15.223 9.022 -20.082 1.00 76.25 183 ARG A O 1
ATOM 1422 N N . ILE A 1 184 ? 16.747 7.879 -18.895 1.00 80.81 184 ILE A N 1
ATOM 1423 C CA . ILE A 1 184 ? 15.921 6.690 -18.700 1.00 80.81 184 ILE A CA 1
ATOM 1424 C C . ILE A 1 184 ? 15.049 6.914 -17.478 1.00 80.81 184 ILE A C 1
ATOM 1426 O O . ILE A 1 184 ? 15.567 7.234 -16.410 1.00 80.81 184 ILE A O 1
ATOM 1430 N N . GLY A 1 185 ? 13.749 6.705 -17.633 1.00 86.25 185 GLY A N 1
ATOM 1431 C CA . GLY A 1 185 ? 12.803 6.676 -16.534 1.00 86.25 185 GLY A CA 1
ATOM 1432 C C . GLY A 1 185 ? 12.713 5.281 -15.929 1.00 86.25 185 GLY A C 1
ATOM 1433 O O . GLY A 1 185 ? 12.263 4.354 -16.597 1.00 86.25 185 GLY A O 1
ATOM 1434 N N . ILE A 1 186 ? 13.111 5.126 -14.671 1.00 86.88 186 ILE A N 1
ATOM 1435 C CA . ILE A 1 186 ? 12.723 3.979 -13.849 1.00 86.88 186 ILE A CA 1
ATOM 1436 C C . ILE A 1 186 ? 11.343 4.284 -13.297 1.00 86.88 186 ILE A C 1
ATOM 1438 O O . ILE A 1 186 ? 11.167 5.313 -12.652 1.00 86.88 186 ILE A O 1
ATOM 1442 N N . VAL A 1 187 ? 10.388 3.391 -13.525 1.00 88.62 187 VAL A N 1
ATOM 1443 C CA . VAL A 1 187 ? 9.048 3.473 -12.948 1.00 88.62 187 VAL A CA 1
ATOM 1444 C C . VAL A 1 187 ? 8.840 2.271 -12.043 1.00 88.62 187 VAL A C 1
ATOM 1446 O O . VAL A 1 187 ? 9.090 1.139 -12.449 1.00 88.62 187 VAL A O 1
ATOM 1449 N N . SER A 1 188 ? 8.388 2.525 -10.820 1.00 87.94 188 SER A N 1
ATOM 1450 C CA . SER A 1 188 ? 7.969 1.511 -9.858 1.00 87.94 188 SER A CA 1
ATOM 1451 C C . SER A 1 188 ? 6.499 1.721 -9.545 1.00 87.94 188 SER A C 1
ATOM 1453 O O . SER A 1 188 ? 6.081 2.847 -9.279 1.00 87.94 188 SER A O 1
ATOM 1455 N N . THR A 1 189 ? 5.696 0.664 -9.586 1.00 89.12 189 THR A N 1
ATOM 1456 C CA . THR A 1 189 ? 4.275 0.753 -9.271 1.00 89.12 189 THR A CA 1
ATOM 1457 C C . THR A 1 189 ? 3.759 -0.467 -8.529 1.00 89.12 189 THR A C 1
ATOM 1459 O O . THR A 1 189 ? 4.224 -1.576 -8.752 1.00 89.12 189 THR A O 1
ATOM 1462 N N . VAL A 1 190 ? 2.790 -0.269 -7.642 1.00 88.31 190 VAL A N 1
ATOM 1463 C CA . VAL A 1 190 ? 2.123 -1.329 -6.887 1.00 88.31 190 VAL A CA 1
ATOM 1464 C C . VAL A 1 190 ? 0.607 -1.115 -6.959 1.00 88.31 190 VAL A C 1
ATOM 1466 O O . VAL A 1 190 ? 0.157 0.023 -6.792 1.00 88.31 190 VAL A O 1
ATOM 1469 N N . PRO A 1 191 ? -0.191 -2.166 -7.218 1.00 89.31 191 PRO A N 1
ATOM 1470 C CA . PRO A 1 191 ? -1.642 -2.107 -7.074 1.00 89.31 191 PRO A CA 1
ATOM 1471 C C . PRO A 1 191 ? -2.045 -1.687 -5.652 1.00 89.31 191 PRO A C 1
ATOM 1473 O O . PRO A 1 191 ? -1.506 -2.205 -4.670 1.00 89.31 191 PRO A O 1
ATOM 1476 N N . ALA A 1 192 ? -2.975 -0.743 -5.524 1.00 89.50 192 ALA A N 1
ATOM 1477 C CA . ALA A 1 192 ? -3.382 -0.188 -4.235 1.00 89.50 192 ALA A CA 1
ATOM 1478 C C . ALA A 1 192 ? -4.008 -1.251 -3.315 1.00 89.50 192 ALA A C 1
ATOM 1480 O O . ALA A 1 192 ? -3.752 -1.254 -2.114 1.00 89.50 192 ALA A O 1
ATOM 1481 N N . ASP A 1 193 ? -4.765 -2.198 -3.870 1.00 86.81 193 ASP A N 1
ATOM 1482 C CA . ASP A 1 193 ? -5.343 -3.332 -3.139 1.00 86.81 193 ASP A CA 1
ATOM 1483 C C . ASP A 1 193 ? -4.272 -4.184 -2.440 1.00 86.81 193 ASP A C 1
ATOM 1485 O O . ASP A 1 193 ? -4.444 -4.548 -1.278 1.00 86.81 193 ASP A O 1
ATOM 1489 N N . ARG A 1 194 ? -3.135 -4.426 -3.103 1.00 84.81 194 ARG A N 1
ATOM 1490 C CA . ARG A 1 194 ? -1.982 -5.119 -2.514 1.00 84.81 194 ARG A CA 1
ATOM 1491 C C . ARG A 1 194 ? -1.195 -4.244 -1.552 1.00 84.81 194 ARG A C 1
ATOM 1493 O O . ARG A 1 194 ? -0.800 -4.714 -0.489 1.00 84.81 194 ARG A O 1
ATOM 1500 N N . ALA A 1 195 ? -0.979 -2.973 -1.893 1.00 84.62 195 ALA A N 1
ATOM 1501 C CA . ALA A 1 195 ? -0.273 -2.037 -1.017 1.00 84.62 195 ALA A CA 1
ATOM 1502 C C . ALA A 1 195 ? -0.993 -1.858 0.332 1.00 84.62 195 ALA A C 1
ATOM 1504 O O . ALA A 1 195 ? -0.348 -1.733 1.373 1.00 84.62 195 ALA A O 1
ATOM 1505 N N . PHE A 1 196 ? -2.329 -1.878 0.318 1.00 85.38 196 PHE A N 1
ATOM 1506 C CA . PHE A 1 196 ? -3.170 -1.675 1.494 1.00 85.38 196 PHE A CA 1
ATOM 1507 C C . PHE A 1 196 ? -3.746 -2.965 2.094 1.00 85.38 196 PHE A C 1
ATOM 1509 O O . PHE A 1 196 ? -4.454 -2.886 3.096 1.00 85.38 196 PHE A O 1
ATOM 1516 N N . GLU A 1 197 ? -3.421 -4.153 1.576 1.00 85.81 197 GLU A N 1
ATOM 1517 C CA . GLU A 1 197 ? -3.939 -5.434 2.087 1.00 85.81 197 GLU A CA 1
ATOM 1518 C C . GLU A 1 197 ? -3.704 -5.587 3.601 1.00 85.81 197 GLU A C 1
ATOM 1520 O O . GLU A 1 197 ? -4.638 -5.808 4.379 1.00 85.81 197 GLU A O 1
ATOM 1525 N N . ALA A 1 198 ? -2.463 -5.364 4.045 1.00 81.69 198 ALA A N 1
ATOM 1526 C CA . ALA A 1 198 ? -2.100 -5.405 5.461 1.00 81.69 198 ALA A CA 1
ATOM 1527 C C . ALA A 1 198 ? -2.855 -4.349 6.290 1.00 81.69 198 ALA A C 1
ATOM 1529 O O . ALA A 1 198 ? -3.239 -4.599 7.435 1.00 81.69 198 ALA A O 1
ATOM 1530 N N . VAL A 1 199 ? -3.114 -3.177 5.702 1.00 88.06 199 VAL A N 1
ATOM 1531 C CA . VAL A 1 199 ? -3.856 -2.094 6.354 1.00 88.06 199 VAL A CA 1
ATOM 1532 C C . VAL A 1 199 ? -5.316 -2.495 6.561 1.00 88.06 199 VAL A C 1
ATOM 1534 O O . VAL A 1 199 ? -5.846 -2.293 7.655 1.00 88.06 199 VAL A O 1
ATOM 1537 N N . TYR A 1 200 ? -5.960 -3.114 5.569 1.00 87.69 200 TYR A N 1
ATOM 1538 C CA . TYR A 1 200 ? -7.346 -3.571 5.688 1.00 87.69 200 TYR A CA 1
ATOM 1539 C C . TYR A 1 200 ? -7.518 -4.652 6.760 1.00 87.69 200 TYR A C 1
ATOM 1541 O O . TYR A 1 200 ? -8.482 -4.604 7.529 1.00 87.69 200 TYR A O 1
ATOM 1549 N N . LEU A 1 201 ? -6.562 -5.580 6.878 1.00 88.94 201 LEU A N 1
ATOM 1550 C CA . LEU A 1 201 ? -6.566 -6.594 7.938 1.00 88.94 201 LEU A CA 1
ATOM 1551 C C . LEU A 1 201 ? -6.514 -5.956 9.334 1.00 88.94 201 LEU A C 1
ATOM 1553 O O . LEU A 1 201 ? -7.308 -6.306 10.213 1.00 88.94 201 LEU A O 1
ATOM 1557 N N . ILE A 1 202 ? -5.631 -4.971 9.517 1.00 93.25 202 ILE A N 1
ATOM 1558 C CA . ILE A 1 202 ? -5.498 -4.233 10.777 1.00 93.25 202 ILE A CA 1
ATOM 1559 C C . ILE A 1 202 ? -6.768 -3.423 11.073 1.00 93.25 202 ILE A C 1
ATOM 1561 O O . ILE A 1 202 ? -7.258 -3.439 12.203 1.00 93.25 202 ILE A O 1
ATOM 1565 N N . GLN A 1 203 ? -7.350 -2.749 10.075 1.00 93.88 203 GLN A N 1
ATOM 1566 C CA . GLN A 1 203 ? -8.594 -1.991 10.249 1.00 93.88 203 GLN A CA 1
ATOM 1567 C C . GLN A 1 203 ? -9.755 -2.890 10.686 1.00 93.88 203 GLN A C 1
ATOM 1569 O O . GLN A 1 203 ? -10.467 -2.554 11.634 1.00 93.88 203 GLN A O 1
ATOM 1574 N N . ALA A 1 204 ? -9.923 -4.055 10.054 1.00 92.88 204 ALA A N 1
ATOM 1575 C CA . ALA A 1 204 ? -10.971 -5.005 10.418 1.00 92.88 204 ALA A CA 1
ATOM 1576 C C . ALA A 1 204 ? -10.797 -5.535 11.853 1.00 92.88 204 ALA A C 1
ATOM 1578 O O . ALA A 1 204 ? -11.780 -5.710 12.579 1.00 92.88 204 ALA A O 1
ATOM 1579 N N . GLN A 1 205 ? -9.556 -5.771 12.288 1.00 95.06 205 GLN A N 1
ATOM 1580 C CA . GLN A 1 205 ? -9.261 -6.175 13.661 1.00 95.06 205 GLN A CA 1
ATOM 1581 C C . GLN A 1 205 ? -9.557 -5.051 14.662 1.00 95.06 205 GLN A C 1
ATOM 1583 O O . GLN A 1 205 ? -10.225 -5.290 15.670 1.00 95.06 205 GLN A O 1
ATOM 1588 N N . ASN A 1 206 ? -9.141 -3.821 14.359 1.00 96.88 206 ASN A N 1
ATOM 1589 C CA . ASN A 1 206 ? -9.421 -2.653 15.191 1.00 96.88 206 ASN A CA 1
ATOM 1590 C C . ASN A 1 206 ? -10.923 -2.387 15.315 1.00 96.88 206 ASN A C 1
ATOM 1592 O O . ASN A 1 206 ? -11.397 -2.079 16.407 1.00 96.88 206 ASN A O 1
ATOM 1596 N N . LEU A 1 207 ? -11.693 -2.580 14.240 1.00 97.62 207 LEU A N 1
ATOM 1597 C CA . LEU A 1 207 ? -13.147 -2.433 14.266 1.00 97.62 207 LEU A CA 1
ATOM 1598 C C . LEU A 1 207 ? -13.806 -3.445 15.217 1.00 97.62 207 LEU A C 1
ATOM 1600 O O . LEU A 1 207 ? -14.696 -3.081 15.987 1.00 97.62 207 LEU A O 1
ATOM 1604 N N . LYS A 1 208 ? -13.339 -4.702 15.221 1.00 97.25 208 LYS A N 1
ATOM 1605 C CA . LYS A 1 208 ? -13.811 -5.734 16.164 1.00 97.25 208 LYS A CA 1
ATOM 1606 C C . LYS A 1 208 ? -13.483 -5.367 17.611 1.00 97.25 208 LYS A C 1
ATOM 1608 O O . LYS A 1 208 ? -14.356 -5.465 18.470 1.00 97.25 208 LYS A O 1
ATOM 1613 N N . ILE A 1 209 ? -12.254 -4.923 17.881 1.00 98.00 209 ILE A N 1
ATOM 1614 C CA . ILE A 1 209 ? -11.831 -4.494 19.224 1.00 98.00 209 ILE A CA 1
ATOM 1615 C C . ILE A 1 209 ? -12.674 -3.303 19.688 1.00 98.00 209 ILE A C 1
ATOM 1617 O O . ILE A 1 209 ? -13.196 -3.322 20.800 1.00 98.00 209 ILE A O 1
ATOM 1621 N N . MET A 1 210 ? -12.868 -2.304 18.825 1.00 98.25 210 MET A N 1
ATOM 1622 C CA . MET A 1 210 ? -13.694 -1.133 19.112 1.00 98.25 210 MET A CA 1
ATOM 1623 C C . MET A 1 210 ? -15.129 -1.532 19.469 1.00 98.25 210 MET A C 1
ATOM 1625 O O . MET A 1 210 ? -15.666 -1.037 20.458 1.00 98.25 210 MET A O 1
ATOM 1629 N N . LEU A 1 211 ? -15.733 -2.460 18.720 1.00 98.31 211 LEU A N 1
ATOM 1630 C CA . LEU A 1 211 ? -17.078 -2.956 19.009 1.00 98.31 211 LEU A CA 1
ATOM 1631 C C . LEU A 1 211 ? -17.146 -3.670 20.368 1.00 98.31 211 LEU A C 1
ATOM 1633 O O . LEU A 1 211 ? -18.069 -3.423 21.142 1.00 98.31 211 LEU A O 1
ATOM 1637 N N . ILE A 1 212 ? -16.162 -4.516 20.685 1.00 98.31 212 ILE A N 1
ATOM 1638 C CA . ILE A 1 212 ? -16.087 -5.214 21.978 1.00 98.31 212 ILE A CA 1
ATOM 1639 C C . ILE A 1 212 ? -15.972 -4.207 23.126 1.00 98.31 212 ILE A C 1
ATOM 1641 O O . ILE A 1 212 ? -16.730 -4.285 24.091 1.00 98.31 212 ILE A O 1
ATOM 1645 N N . VAL A 1 213 ? -15.063 -3.235 23.012 1.00 98.44 213 VAL A N 1
ATOM 1646 C CA . VAL A 1 213 ? -14.867 -2.194 24.029 1.00 98.44 213 VAL A CA 1
ATOM 1647 C C . VAL A 1 213 ? -16.133 -1.358 24.206 1.00 98.44 213 VAL A C 1
ATOM 1649 O O . VAL A 1 213 ? -16.525 -1.090 25.339 1.00 98.44 213 VAL A O 1
ATOM 1652 N N . LEU A 1 214 ? -16.814 -0.999 23.114 1.00 98.38 214 LEU A N 1
ATOM 1653 C CA . LEU A 1 214 ? -18.067 -0.246 23.160 1.00 98.38 214 LEU A CA 1
ATOM 1654 C C . LEU A 1 214 ? -19.166 -1.011 23.910 1.00 98.38 214 LEU A C 1
ATOM 1656 O O . LEU A 1 214 ? -19.832 -0.443 24.775 1.00 98.38 214 LEU A O 1
ATOM 1660 N N . VAL A 1 215 ? -19.335 -2.305 23.618 1.00 98.44 215 VAL A N 1
ATOM 1661 C CA . VAL A 1 215 ? -20.316 -3.160 24.303 1.00 98.44 215 VAL A CA 1
ATOM 1662 C C . VAL A 1 215 ? -19.975 -3.299 25.786 1.00 98.44 215 VAL A C 1
ATOM 1664 O O . VAL A 1 215 ? -20.856 -3.148 26.631 1.00 98.44 215 VAL A O 1
ATOM 1667 N N . LEU A 1 216 ? -18.705 -3.532 26.126 1.00 98.19 216 LEU A N 1
ATOM 1668 C CA . LEU A 1 216 ? -18.266 -3.631 27.519 1.00 98.19 216 LEU A CA 1
ATOM 1669 C C . LEU A 1 216 ? -18.471 -2.319 28.281 1.00 98.19 216 LEU A C 1
ATOM 1671 O O . LEU A 1 216 ? -18.959 -2.349 29.408 1.00 98.19 216 LEU A O 1
ATOM 1675 N N . ALA A 1 217 ? -18.163 -1.176 27.666 1.00 98.00 217 ALA A N 1
ATOM 1676 C CA . ALA A 1 217 ? -18.402 0.137 28.255 1.00 98.00 217 ALA A CA 1
ATOM 1677 C C . ALA A 1 217 ? -19.899 0.375 28.500 1.00 98.00 217 ALA A C 1
ATOM 1679 O O . ALA A 1 217 ? -20.283 0.810 29.586 1.00 98.00 217 ALA A O 1
ATOM 1680 N N . PHE A 1 218 ? -20.754 0.033 27.532 1.00 97.94 218 PHE A N 1
ATOM 1681 C CA . PHE A 1 218 ? -22.204 0.146 27.685 1.00 97.94 218 PHE A CA 1
ATOM 1682 C C . PHE A 1 218 ? -22.731 -0.735 28.823 1.00 97.94 218 PHE A C 1
ATOM 1684 O O . PHE A 1 218 ? -23.486 -0.258 29.671 1.00 97.94 218 PHE A O 1
ATOM 1691 N N . LEU A 1 219 ? -22.303 -2.000 28.885 1.00 97.38 219 LEU A N 1
ATOM 1692 C CA . LEU A 1 219 ? -22.670 -2.912 29.970 1.00 97.38 219 LEU A CA 1
ATOM 1693 C C . LEU A 1 219 ? -22.190 -2.382 31.322 1.00 97.38 219 LEU A C 1
ATOM 1695 O O . LEU A 1 219 ? -22.973 -2.338 32.269 1.00 97.38 219 LEU A O 1
ATOM 1699 N N . PHE A 1 220 ? -20.939 -1.930 31.405 1.00 95.75 220 PHE A N 1
ATOM 1700 C CA . PHE A 1 220 ? -20.376 -1.361 32.624 1.00 95.75 220 PHE A CA 1
ATOM 1701 C C . PHE A 1 220 ? -21.199 -0.167 33.116 1.00 95.75 220 PHE A C 1
ATOM 1703 O O . PHE A 1 220 ? -21.636 -0.166 34.264 1.00 95.75 220 PHE A O 1
ATOM 1710 N N . VAL A 1 221 ? -21.490 0.804 32.244 1.00 95.19 221 VAL A N 1
ATOM 1711 C CA . VAL A 1 221 ? -22.317 1.972 32.585 1.00 95.19 221 VAL A CA 1
ATOM 1712 C C . VAL A 1 221 ? -23.724 1.550 33.006 1.00 95.19 221 VAL A C 1
ATOM 1714 O O . VAL A 1 221 ? -24.236 2.059 34.001 1.00 95.19 221 VAL A O 1
ATOM 1717 N N . TYR A 1 222 ? -24.345 0.604 32.299 1.00 94.75 222 TYR A N 1
ATOM 1718 C CA . TYR A 1 222 ? -25.679 0.103 32.630 1.00 94.75 222 TYR A CA 1
ATOM 1719 C C . TYR A 1 222 ? -25.730 -0.530 34.030 1.00 94.75 222 TYR A C 1
ATOM 1721 O O . TYR A 1 222 ? -26.597 -0.184 34.839 1.00 94.75 222 TYR A O 1
ATOM 1729 N N . PHE A 1 223 ? -24.791 -1.429 34.342 1.00 92.12 223 PHE A N 1
ATOM 1730 C CA . PHE A 1 223 ? -24.720 -2.072 35.654 1.00 92.12 223 PHE A CA 1
ATOM 1731 C C . PHE A 1 223 ? -24.359 -1.072 36.751 1.00 92.12 223 PHE A C 1
ATOM 1733 O O . PHE A 1 223 ? -25.027 -1.042 37.782 1.00 92.12 223 PHE A O 1
ATOM 1740 N N . PHE A 1 224 ? -23.375 -0.206 36.513 1.00 88.56 224 PHE A N 1
ATOM 1741 C CA . PHE A 1 224 ? -22.959 0.818 37.468 1.00 88.56 224 PHE A CA 1
ATOM 1742 C C . PHE A 1 224 ? -24.106 1.783 37.801 1.00 88.56 224 PHE A C 1
ATOM 1744 O O . PHE A 1 224 ? -24.404 2.027 38.973 1.00 88.56 224 PHE A O 1
ATOM 1751 N N . ALA A 1 225 ? -24.835 2.256 36.784 1.00 89.81 225 ALA A N 1
ATOM 1752 C CA . ALA A 1 225 ? -26.012 3.094 36.974 1.00 89.81 225 ALA A CA 1
ATOM 1753 C C . ALA A 1 225 ? -27.092 2.381 37.799 1.00 89.81 225 ALA A C 1
ATOM 1755 O O . ALA A 1 225 ? -27.710 3.010 38.656 1.00 89.81 225 ALA A O 1
ATOM 1756 N N . ARG A 1 226 ? -27.312 1.076 37.591 1.00 88.69 226 ARG A N 1
ATOM 1757 C CA . ARG A 1 226 ? -28.313 0.303 38.339 1.00 88.69 226 ARG A CA 1
ATOM 1758 C C . ARG A 1 226 ? -27.908 0.062 39.795 1.00 88.69 226 ARG A C 1
ATOM 1760 O O . ARG A 1 226 ? -28.763 0.201 40.667 1.00 88.69 226 ARG A O 1
ATOM 1767 N N . THR A 1 227 ? -26.641 -0.252 40.059 1.00 87.94 227 THR A N 1
ATOM 1768 C CA . THR A 1 227 ? -26.126 -0.508 41.415 1.00 87.94 227 THR A CA 1
ATOM 1769 C C . THR A 1 227 ? -26.119 0.756 42.275 1.00 87.94 227 THR A C 1
ATOM 1771 O O . THR A 1 227 ? -26.422 0.674 43.459 1.00 87.94 227 THR A O 1
ATOM 1774 N N . LEU A 1 228 ? -25.861 1.929 41.683 1.00 89.06 228 LEU A N 1
ATOM 1775 C CA . LEU A 1 228 ? -25.795 3.195 42.421 1.00 89.06 228 LEU A CA 1
ATOM 1776 C C . LEU A 1 228 ? -27.108 3.993 42.395 1.00 89.06 228 LEU A C 1
ATOM 1778 O O . LEU A 1 228 ? -27.616 4.420 43.430 1.00 89.06 228 LEU A O 1
ATOM 1782 N N . SER A 1 229 ? -27.697 4.200 41.214 1.00 90.12 229 SER A N 1
ATOM 1783 C CA . SER A 1 229 ? -28.853 5.100 41.078 1.00 90.12 229 SER A CA 1
ATOM 1784 C C . SER A 1 229 ? -30.132 4.503 41.658 1.00 90.12 229 SER A C 1
ATOM 1786 O O . SER A 1 229 ? -30.995 5.252 42.121 1.00 90.12 229 SER A O 1
ATOM 1788 N N . ALA A 1 230 ? -30.301 3.175 41.628 1.00 88.00 230 ALA A N 1
ATOM 1789 C CA . ALA A 1 230 ? -31.528 2.557 42.125 1.00 88.00 230 ALA A CA 1
ATOM 1790 C C . ALA A 1 230 ? -31.670 2.668 43.658 1.00 88.00 230 ALA A C 1
ATOM 1792 O O . ALA A 1 230 ? -32.736 3.116 44.090 1.00 88.00 230 ALA A O 1
ATOM 1793 N N . PRO A 1 231 ? -30.651 2.355 44.488 1.00 88.25 231 PRO A N 1
ATOM 1794 C CA . PRO A 1 231 ? -30.742 2.544 45.938 1.00 88.25 231 PRO A CA 1
ATOM 1795 C C . PRO A 1 231 ? -30.903 4.013 46.342 1.00 88.25 231 PRO A C 1
ATOM 1797 O O . PRO A 1 231 ? -31.748 4.317 47.179 1.00 88.25 231 PRO A O 1
ATOM 1800 N N . ILE A 1 232 ? -30.194 4.940 45.683 1.00 91.75 232 ILE A N 1
ATOM 1801 C CA . ILE A 1 232 ? -30.330 6.383 45.950 1.00 91.75 232 ILE A CA 1
ATOM 1802 C C . ILE A 1 232 ? -31.764 6.857 45.682 1.00 91.75 232 ILE A C 1
ATOM 1804 O O . ILE A 1 232 ? -32.356 7.548 46.507 1.00 91.75 232 ILE A O 1
ATOM 1808 N N . ARG A 1 233 ? -32.369 6.449 44.557 1.00 90.62 233 ARG A N 1
ATOM 1809 C CA . ARG A 1 233 ? -33.773 6.782 44.256 1.00 90.62 233 ARG A CA 1
ATOM 1810 C C . ARG A 1 233 ? -34.751 6.172 45.261 1.00 90.62 233 ARG A C 1
ATOM 1812 O O . ARG A 1 233 ? -35.786 6.779 45.520 1.00 90.62 233 ARG A O 1
ATOM 1819 N N . ARG A 1 234 ? -34.463 4.982 45.803 1.00 90.56 234 ARG A N 1
ATOM 1820 C CA . ARG A 1 234 ? -35.286 4.358 46.854 1.00 90.56 234 ARG A CA 1
ATOM 1821 C C . ARG A 1 234 ? -35.204 5.143 48.158 1.00 90.56 234 ARG A C 1
ATOM 1823 O O . ARG A 1 234 ? -36.252 5.463 48.705 1.00 90.56 234 ARG A O 1
ATOM 1830 N N . LEU A 1 235 ? -33.997 5.511 48.591 1.00 92.44 235 LEU A N 1
ATOM 1831 C CA . LEU A 1 235 ? -33.790 6.357 49.767 1.00 92.44 235 LEU A CA 1
ATOM 1832 C C . LEU A 1 235 ? -34.495 7.704 49.612 1.00 92.44 235 LEU A C 1
ATOM 1834 O O . LEU A 1 235 ? -35.246 8.083 50.496 1.00 92.44 235 LEU A O 1
ATOM 1838 N N . LEU A 1 236 ? -34.361 8.369 48.459 1.00 92.69 236 LEU A N 1
ATOM 1839 C CA . LEU A 1 236 ? -35.034 9.647 48.203 1.00 92.69 236 LEU A CA 1
ATOM 1840 C C . LEU A 1 236 ? -36.562 9.551 48.355 1.00 92.69 236 LEU A C 1
ATOM 1842 O O . LEU A 1 236 ? -37.178 10.421 48.962 1.00 92.69 236 LEU A O 1
ATOM 1846 N N . ARG A 1 237 ? -37.181 8.482 47.833 1.00 92.38 237 ARG A N 1
ATOM 1847 C CA . ARG A 1 237 ? -38.627 8.245 48.003 1.00 92.38 237 ARG A CA 1
ATOM 1848 C C . ARG A 1 237 ? -38.998 7.945 49.454 1.00 92.38 237 ARG A C 1
ATOM 1850 O O . ARG A 1 237 ? -40.036 8.404 49.913 1.00 92.38 237 ARG A O 1
ATOM 18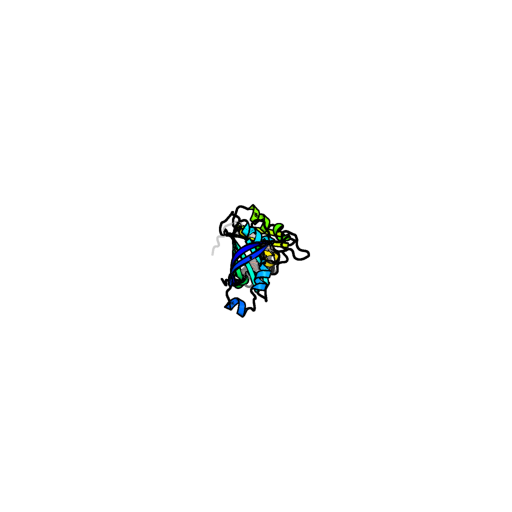57 N N . ALA A 1 238 ? -38.175 7.165 50.152 1.00 92.12 238 ALA A N 1
ATOM 1858 C CA . ALA A 1 238 ? -38.390 6.834 51.555 1.00 92.12 238 ALA A CA 1
ATOM 1859 C C . ALA A 1 238 ? -38.293 8.081 52.447 1.00 92.12 238 ALA A C 1
ATOM 1861 O O . ALA A 1 238 ? -39.123 8.253 53.332 1.00 92.12 238 ALA A O 1
ATOM 1862 N N . THR A 1 239 ? -37.348 8.985 52.172 1.00 93.38 239 THR A N 1
ATOM 1863 C CA . THR A 1 239 ? -37.235 10.272 52.870 1.00 93.38 239 THR A CA 1
ATOM 1864 C C . THR A 1 239 ? -38.508 11.099 52.725 1.00 93.38 239 THR A C 1
ATOM 1866 O O . THR A 1 239 ? -39.017 11.574 53.731 1.00 93.38 239 THR A O 1
ATOM 1869 N N . GLY A 1 240 ? -39.068 11.206 51.514 1.00 92.25 240 GLY A N 1
ATOM 1870 C CA . GLY A 1 240 ? -40.327 11.931 51.301 1.00 92.25 240 GLY A CA 1
ATOM 1871 C C . GLY A 1 240 ? -41.493 11.363 52.122 1.00 92.25 240 GLY A C 1
ATOM 1872 O O . GLY A 1 240 ? -42.238 12.121 52.729 1.00 92.25 240 GLY A O 1
ATOM 1873 N N . ARG A 1 241 ? -41.602 10.030 52.242 1.00 91.75 241 ARG A N 1
ATOM 1874 C CA . ARG A 1 241 ? -42.619 9.401 53.113 1.00 91.75 241 ARG A CA 1
ATOM 1875 C C . ARG A 1 241 ? -42.432 9.776 54.586 1.00 91.75 241 ARG A C 1
ATOM 1877 O O . ARG A 1 241 ? -43.405 10.102 55.257 1.00 91.75 241 ARG A O 1
ATOM 1884 N N . ILE A 1 242 ? -41.188 9.787 55.067 1.00 93.06 242 ILE A N 1
ATOM 1885 C CA . ILE A 1 242 ? -40.872 10.201 56.441 1.00 93.06 242 ILE A CA 1
ATOM 1886 C C . ILE A 1 242 ? -41.230 11.677 56.674 1.00 93.06 242 ILE A C 1
ATOM 1888 O O . ILE A 1 242 ? -41.734 12.011 57.747 1.00 93.06 242 ILE A O 1
ATOM 1892 N N . GLU A 1 243 ? -40.985 12.555 55.694 1.00 90.81 243 GLU A N 1
ATOM 1893 C CA . GLU A 1 243 ? -41.373 13.974 55.756 1.00 90.81 243 GLU A CA 1
ATOM 1894 C C . GLU A 1 243 ? -42.893 14.151 55.864 1.00 90.81 243 GLU A C 1
ATOM 1896 O O . GLU A 1 243 ? -43.357 14.984 56.643 1.00 90.81 243 GLU A O 1
ATOM 1901 N N . ASP A 1 244 ? -43.662 13.305 55.176 1.00 91.94 244 ASP A N 1
ATOM 1902 C CA . ASP A 1 244 ? -45.127 13.268 55.247 1.00 91.94 244 ASP A CA 1
ATOM 1903 C C . ASP A 1 244 ? -45.666 12.617 56.545 1.00 9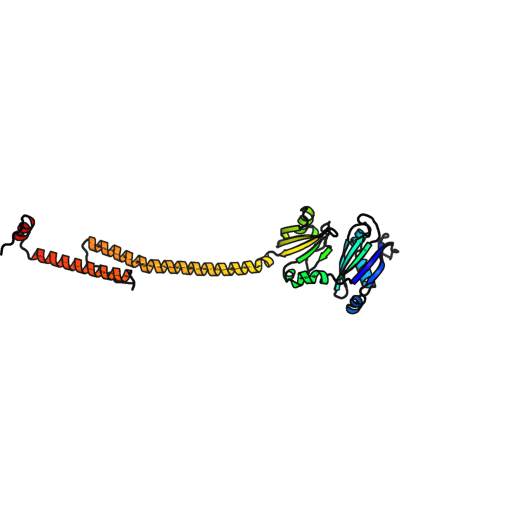1.94 244 ASP A C 1
ATOM 1905 O O . ASP A 1 244 ? -46.879 12.521 56.745 1.00 91.94 244 ASP A O 1
ATOM 1909 N N . GLY A 1 245 ? -44.784 12.186 57.456 1.00 87.25 245 GLY A N 1
ATOM 1910 C CA . GLY A 1 245 ? -45.136 11.562 58.737 1.00 87.25 245 GLY A CA 1
ATOM 1911 C C . GLY A 1 245 ? -45.372 10.049 58.670 1.00 87.25 245 GLY A C 1
ATOM 1912 O O . GLY A 1 245 ? -45.794 9.449 59.661 1.00 87.25 245 GLY A O 1
ATOM 1913 N N . ASP A 1 246 ? -45.087 9.422 57.529 1.00 90.12 246 ASP A N 1
ATOM 1914 C CA . ASP A 1 246 ? -45.130 7.975 57.340 1.00 90.12 246 ASP A CA 1
ATOM 1915 C C . ASP A 1 246 ? -43.744 7.365 57.598 1.00 90.12 246 ASP A C 1
ATOM 1917 O O . ASP A 1 246 ? -42.855 7.345 56.742 1.00 90.12 246 ASP A O 1
ATOM 1921 N N . TYR A 1 247 ? -43.558 6.878 58.825 1.00 88.81 247 TYR A N 1
ATOM 1922 C CA . TYR A 1 247 ? -42.290 6.312 59.288 1.00 88.81 247 TYR A CA 1
ATOM 1923 C C . TYR A 1 247 ? -42.112 4.819 58.959 1.00 88.81 247 TYR A C 1
ATOM 1925 O O . TYR A 1 247 ? -41.089 4.241 59.332 1.00 88.81 247 TYR A O 1
ATOM 1933 N N . ASP A 1 248 ? -43.074 4.183 58.281 1.00 84.81 248 ASP A N 1
ATOM 1934 C CA . ASP A 1 248 ? -42.996 2.769 57.905 1.00 84.81 248 ASP A CA 1
ATOM 1935 C C . ASP A 1 248 ? -42.295 2.600 56.546 1.00 84.81 248 ASP A C 1
ATOM 1937 O O . ASP A 1 248 ? -42.909 2.582 55.471 1.00 84.81 248 ASP A O 1
ATOM 1941 N N . VAL A 1 249 ? -40.963 2.538 56.584 1.00 82.62 249 VAL A N 1
ATOM 1942 C CA . VAL A 1 249 ? -40.111 2.470 55.390 1.00 82.62 249 VAL A CA 1
ATOM 1943 C C . VAL A 1 249 ? -39.679 1.038 55.067 1.00 82.62 249 VAL A C 1
ATOM 1945 O O . VAL A 1 249 ? -38.787 0.480 55.697 1.00 82.62 249 VAL A O 1
ATOM 1948 N N . ASP A 1 250 ? -40.261 0.477 54.005 1.00 81.06 250 ASP A N 1
ATOM 1949 C CA . ASP A 1 250 ? -39.870 -0.813 53.421 1.00 81.06 250 ASP A CA 1
ATOM 1950 C C . ASP A 1 250 ? -38.684 -0.645 52.454 1.00 81.06 250 ASP A C 1
ATOM 1952 O O . ASP A 1 250 ? -38.824 -0.520 51.233 1.00 81.06 250 ASP A O 1
ATOM 1956 N N . ILE A 1 251 ? -37.487 -0.548 53.025 1.00 88.88 251 ILE A N 1
ATOM 1957 C CA . ILE A 1 251 ? -36.221 -0.486 52.294 1.00 88.88 251 ILE A CA 1
ATOM 1958 C C . ILE A 1 251 ? -35.212 -1.427 52.947 1.00 88.88 251 ILE A C 1
ATOM 1960 O O . ILE A 1 251 ? -35.147 -1.552 54.165 1.00 88.88 251 ILE A O 1
ATOM 1964 N N . ALA A 1 252 ? -34.390 -2.067 52.120 1.00 88.44 252 ALA A N 1
ATOM 1965 C CA . ALA A 1 252 ? -33.329 -2.959 52.565 1.00 88.44 252 ALA A CA 1
ATOM 1966 C C . ALA A 1 252 ? -32.008 -2.591 51.874 1.00 88.44 252 ALA A C 1
ATOM 1968 O O . ALA A 1 252 ? -32.029 -2.186 50.702 1.00 88.44 252 ALA A O 1
ATOM 1969 N N . PRO A 1 253 ? -30.859 -2.737 52.558 1.00 89.44 253 PRO A N 1
ATOM 1970 C CA . PRO A 1 253 ? -29.549 -2.564 51.941 1.00 89.44 253 PRO A CA 1
ATOM 1971 C C . PRO A 1 253 ? -29.364 -3.588 50.812 1.00 89.44 253 PRO A C 1
ATOM 1973 O O . PRO A 1 253 ? -29.488 -4.793 51.017 1.00 89.44 253 PRO A O 1
ATOM 1976 N N . THR A 1 254 ? -29.075 -3.113 49.599 1.00 87.12 254 THR A N 1
ATOM 1977 C CA . THR A 1 254 ? -28.860 -3.979 48.421 1.00 87.12 254 THR A CA 1
ATOM 1978 C C . THR A 1 254 ? -27.393 -4.138 48.034 1.00 87.12 254 THR A C 1
ATOM 1980 O O . THR A 1 254 ? -27.080 -4.922 47.141 1.00 87.12 254 THR A O 1
ATOM 1983 N N . THR A 1 255 ? -26.498 -3.373 48.655 1.00 86.12 255 THR A N 1
ATOM 1984 C CA . THR A 1 255 ? -25.059 -3.342 48.371 1.00 86.12 255 THR A CA 1
ATOM 1985 C C . THR A 1 255 ? -24.271 -3.484 49.674 1.00 86.12 255 THR A C 1
ATOM 1987 O O . THR A 1 255 ? -24.790 -3.202 50.752 1.00 86.12 255 THR A O 1
ATOM 1990 N N . HIS A 1 256 ? -23.022 -3.948 49.582 1.00 89.94 256 HIS A N 1
ATOM 1991 C CA . HIS A 1 256 ? -22.110 -4.127 50.726 1.00 89.94 256 HIS A CA 1
ATOM 1992 C C . HIS A 1 256 ? -21.038 -3.023 50.781 1.00 89.94 256 HIS A C 1
ATOM 1994 O O . HIS A 1 256 ? -19.915 -3.255 51.214 1.00 89.94 256 HIS A O 1
ATOM 2000 N N . ASP A 1 257 ? -21.379 -1.840 50.282 1.00 91.19 257 ASP A N 1
ATOM 2001 C CA . ASP A 1 257 ? -20.511 -0.670 50.162 1.00 91.19 257 ASP A CA 1
ATOM 2002 C C . ASP A 1 257 ? -21.044 0.495 51.025 1.00 91.19 257 ASP A C 1
ATOM 2004 O O . ASP A 1 257 ? -21.889 0.322 51.918 1.00 91.19 257 ASP A O 1
ATOM 2008 N N . GLU A 1 258 ? -20.560 1.709 50.767 1.00 93.50 258 GLU A N 1
ATOM 2009 C CA . GLU A 1 258 ? -20.993 2.932 51.442 1.00 93.50 258 GLU A CA 1
ATOM 2010 C C . GLU A 1 258 ? -22.503 3.177 51.287 1.00 93.50 258 GLU A C 1
ATOM 2012 O O . GLU A 1 258 ? -23.140 3.696 52.206 1.00 93.50 258 GLU A O 1
ATOM 2017 N N . ILE A 1 259 ? -23.109 2.754 50.172 1.00 92.94 259 ILE A N 1
ATOM 2018 C CA . ILE A 1 259 ? -24.549 2.902 49.922 1.00 92.94 259 ILE A CA 1
ATOM 2019 C C . ILE A 1 259 ? -25.358 1.948 50.804 1.00 92.94 259 ILE A C 1
ATOM 2021 O O . ILE A 1 259 ? -26.401 2.330 51.344 1.00 92.94 259 ILE A O 1
ATOM 2025 N N . GLY A 1 260 ? -24.865 0.728 51.019 1.00 92.62 260 GLY A N 1
ATOM 2026 C CA . GLY A 1 260 ? -25.463 -0.221 51.960 1.00 92.62 260 GLY A CA 1
ATOM 2027 C C . GLY A 1 260 ? -25.417 0.298 53.395 1.00 92.62 260 GLY A C 1
ATOM 2028 O O . GLY A 1 260 ? -26.424 0.289 54.106 1.00 92.62 260 GLY A O 1
ATOM 2029 N N . THR A 1 261 ? -24.265 0.836 53.793 1.00 95.19 261 THR A N 1
ATOM 2030 C CA . THR A 1 261 ? -24.063 1.436 55.121 1.00 95.19 261 THR A CA 1
ATOM 2031 C C . THR A 1 261 ? -24.974 2.646 55.341 1.00 95.19 261 THR A C 1
ATOM 2033 O O . THR A 1 261 ? -25.607 2.772 56.396 1.00 95.19 261 THR A O 1
ATOM 2036 N N . LEU A 1 262 ? -25.108 3.505 54.327 1.00 93.69 262 LEU A N 1
ATOM 2037 C CA . LEU A 1 262 ? -26.036 4.632 54.347 1.00 93.69 262 LEU A CA 1
ATOM 2038 C C . LEU A 1 262 ? -27.489 4.160 54.487 1.00 93.69 262 LEU A C 1
ATOM 2040 O O . LEU A 1 262 ? -28.239 4.716 55.287 1.00 93.69 262 LEU A O 1
ATOM 2044 N N . THR A 1 263 ? -27.868 3.104 53.764 1.00 93.94 263 THR A N 1
ATOM 2045 C CA . THR A 1 263 ? -29.221 2.532 53.825 1.00 93.94 263 THR A CA 1
ATOM 2046 C C . THR A 1 263 ? -29.549 2.022 55.230 1.00 93.94 263 THR A C 1
ATOM 2048 O O . THR A 1 263 ? -30.598 2.357 55.775 1.00 93.94 263 THR A O 1
ATOM 2051 N N . ASN A 1 264 ? -28.628 1.294 55.865 1.00 94.38 264 ASN A N 1
ATOM 2052 C CA . ASN A 1 264 ? -28.794 0.817 57.245 1.00 94.38 264 ASN A CA 1
ATOM 2053 C C . ASN A 1 264 ? -28.919 1.959 58.261 1.00 94.38 264 ASN A C 1
ATOM 2055 O O . ASN A 1 264 ? -29.752 1.914 59.172 1.00 94.38 264 ASN A O 1
ATOM 2059 N N . SER A 1 265 ? -28.104 3.000 58.092 1.00 94.44 265 SER A N 1
ATOM 2060 C CA . SER A 1 265 ? -28.140 4.182 58.959 1.00 94.44 265 SER A CA 1
ATOM 2061 C C . SER A 1 265 ? -29.475 4.921 58.826 1.00 94.44 265 SER A C 1
ATOM 2063 O O . SER A 1 265 ? -30.059 5.340 59.824 1.00 94.44 265 SER A O 1
ATOM 2065 N N . PHE A 1 266 ? -29.998 5.020 57.601 1.00 94.62 266 PHE A N 1
ATOM 2066 C CA . PHE A 1 266 ? -31.302 5.614 57.325 1.00 94.62 266 PHE A CA 1
ATOM 2067 C C . PHE A 1 266 ? -32.452 4.811 57.956 1.00 94.62 266 PHE A C 1
ATOM 2069 O O . PHE A 1 266 ? -33.302 5.397 58.621 1.00 94.62 266 PHE A O 1
ATOM 2076 N N . ILE A 1 267 ? -32.453 3.479 57.821 1.00 93.06 267 ILE A N 1
ATOM 2077 C CA . ILE A 1 267 ? -33.457 2.599 58.453 1.00 93.06 267 ILE A CA 1
ATOM 2078 C C . ILE A 1 267 ? -33.481 2.808 59.973 1.00 93.06 267 ILE A C 1
ATOM 2080 O O . ILE A 1 267 ? -34.542 2.985 60.572 1.00 93.06 267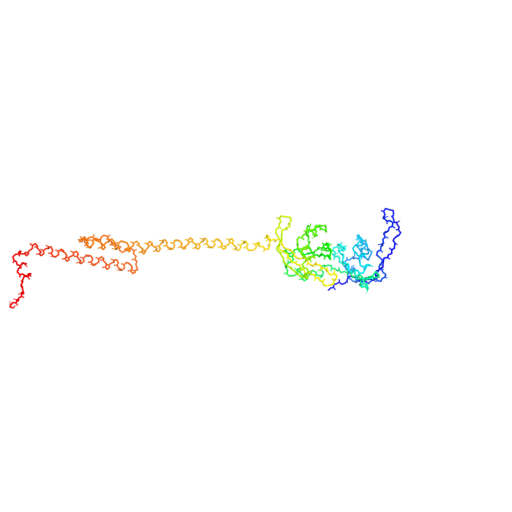 ILE A O 1
ATOM 2084 N N . SER A 1 268 ? -32.304 2.862 60.600 1.00 93.25 268 SER A N 1
ATOM 2085 C CA . SER A 1 268 ? -32.180 3.083 62.047 1.00 93.25 268 SER A CA 1
ATOM 2086 C C . SER A 1 268 ? -32.760 4.438 62.480 1.00 93.25 268 SER A C 1
ATOM 2088 O O . SER A 1 268 ? -33.442 4.530 63.501 1.00 93.25 268 SER A O 1
ATOM 2090 N N . MET A 1 269 ? -32.536 5.489 61.684 1.00 93.94 269 MET A N 1
ATOM 2091 C CA . MET A 1 269 ? -33.106 6.820 61.918 1.00 93.94 269 MET A CA 1
ATOM 2092 C C . MET A 1 269 ? -34.636 6.811 61.820 1.00 93.94 269 MET A C 1
ATOM 2094 O O . MET A 1 269 ? -35.305 7.372 62.690 1.00 93.94 269 MET A O 1
ATOM 2098 N N . ALA A 1 270 ? -35.186 6.154 60.796 1.00 93.38 270 ALA A N 1
ATOM 2099 C CA . ALA A 1 270 ? -36.626 6.056 60.583 1.00 93.38 270 ALA A CA 1
ATOM 2100 C C . ALA A 1 270 ? -37.330 5.340 61.746 1.00 93.38 270 ALA A C 1
ATOM 2102 O O . ALA A 1 270 ? -38.319 5.850 62.272 1.00 93.38 270 ALA A O 1
ATOM 2103 N N . HIS A 1 271 ? -36.765 4.226 62.227 1.00 92.69 271 HIS A N 1
ATOM 2104 C CA . HIS A 1 271 ? -37.269 3.541 63.421 1.00 92.69 271 HIS A CA 1
ATOM 2105 C C . HIS A 1 271 ? -37.230 4.432 64.668 1.00 92.69 271 HIS A C 1
ATOM 2107 O O . HIS A 1 271 ? -38.210 4.485 65.413 1.00 92.69 271 HIS A O 1
ATOM 2113 N N . GLY A 1 272 ? -36.141 5.179 64.876 1.00 92.69 272 GLY A N 1
ATOM 2114 C CA . GLY A 1 272 ? -36.035 6.115 65.997 1.00 92.69 272 GLY A CA 1
ATOM 2115 C C . GLY A 1 272 ? -37.073 7.246 65.944 1.00 92.69 272 GLY A C 1
ATOM 2116 O O . GLY A 1 272 ? -37.607 7.645 66.981 1.00 92.69 272 GLY A O 1
ATOM 2117 N N . LEU A 1 273 ? -37.398 7.753 64.749 1.00 93.12 273 LEU A N 1
ATOM 2118 C CA . LEU A 1 273 ? -38.472 8.734 64.557 1.00 93.12 273 LEU A CA 1
ATOM 2119 C C . LEU A 1 273 ? -39.855 8.127 64.831 1.00 93.12 273 LEU A C 1
ATOM 2121 O O . LEU A 1 273 ? -40.636 8.729 65.569 1.00 93.12 273 LEU A O 1
ATOM 2125 N N . ALA A 1 274 ? -40.124 6.921 64.320 1.00 91.75 274 ALA A N 1
ATOM 2126 C CA . ALA A 1 274 ? -41.371 6.197 64.567 1.00 91.75 274 ALA A CA 1
ATOM 2127 C C . ALA A 1 274 ? -41.614 5.970 66.069 1.00 91.75 274 ALA A C 1
ATOM 2129 O O . ALA A 1 274 ? -42.715 6.198 66.577 1.00 91.75 274 ALA A O 1
ATOM 2130 N N . GLU A 1 275 ? -40.576 5.559 66.803 1.00 91.88 275 GLU A N 1
ATOM 2131 C CA . GLU A 1 275 ? -40.648 5.338 68.248 1.00 91.88 275 GLU A CA 1
ATOM 2132 C C . GLU A 1 275 ? -40.927 6.643 69.007 1.00 91.88 275 GLU A C 1
ATOM 2134 O O . GLU A 1 275 ? -41.830 6.692 69.847 1.00 91.88 275 GLU A O 1
ATOM 2139 N N . ARG A 1 276 ? -40.225 7.733 68.666 1.00 91.81 276 ARG A N 1
ATOM 2140 C CA . ARG A 1 276 ? -40.466 9.058 69.262 1.00 91.81 276 ARG A CA 1
ATOM 2141 C C . ARG A 1 276 ? -41.884 9.559 69.002 1.00 91.81 276 ARG A C 1
ATOM 2143 O O . ARG A 1 276 ? -42.514 10.077 69.926 1.00 91.81 276 ARG A O 1
ATOM 2150 N N . GLN A 1 277 ? -42.397 9.388 67.784 1.00 88.88 277 GLN A N 1
ATOM 2151 C CA . GLN A 1 277 ? -43.766 9.770 67.448 1.00 88.88 277 GLN A CA 1
ATOM 2152 C C . GLN A 1 277 ? -44.781 8.945 68.252 1.00 88.88 277 GLN A C 1
ATOM 2154 O O . GLN A 1 277 ? -45.683 9.510 68.867 1.00 88.88 277 GLN A O 1
ATOM 2159 N N . LYS A 1 278 ? -44.576 7.626 68.367 1.00 88.50 278 LYS A N 1
ATOM 2160 C CA . LYS A 1 278 ? -45.424 6.743 69.180 1.00 88.50 278 LYS A CA 1
ATOM 2161 C C . LYS A 1 278 ? -45.436 7.140 70.659 1.00 88.50 278 LYS A C 1
ATOM 2163 O O . LYS A 1 278 ? -46.501 7.136 71.282 1.00 88.50 278 LYS A O 1
ATOM 2168 N N . ILE A 1 279 ? -44.285 7.505 71.230 1.00 89.50 279 ILE A N 1
ATOM 2169 C CA . ILE A 1 279 ? -44.190 8.011 72.609 1.00 89.50 279 ILE A CA 1
ATOM 2170 C C . ILE A 1 279 ? -44.978 9.315 72.751 1.00 89.50 279 ILE A C 1
ATOM 2172 O O . ILE A 1 279 ? -45.778 9.434 73.679 1.00 89.50 279 ILE A O 1
ATOM 2176 N N . LYS A 1 280 ? -44.800 10.268 71.826 1.00 85.56 280 LYS A N 1
ATOM 2177 C CA . LYS A 1 280 ? -45.506 11.558 71.822 1.00 85.56 280 LYS A CA 1
ATOM 2178 C C . LYS A 1 280 ? -47.027 11.378 71.753 1.00 85.56 280 LYS A C 1
ATOM 2180 O O . LYS A 1 280 ? -47.743 11.972 72.558 1.00 85.56 280 LYS A O 1
ATOM 2185 N N . ASP A 1 281 ? -47.510 10.513 70.864 1.00 84.94 281 ASP A N 1
ATOM 2186 C CA . ASP A 1 281 ? -48.939 10.219 70.709 1.00 84.94 281 ASP A CA 1
ATOM 2187 C C . ASP A 1 281 ? -49.520 9.515 71.941 1.00 84.94 281 ASP A C 1
ATOM 2189 O O . ASP A 1 281 ? -50.658 9.767 72.340 1.00 84.94 281 ASP A O 1
ATOM 2193 N N . THR A 1 282 ? -48.730 8.650 72.582 1.00 83.69 282 THR A N 1
ATOM 2194 C CA . THR A 1 282 ? -49.121 7.957 73.814 1.00 83.69 282 THR A CA 1
ATOM 2195 C C . THR A 1 282 ? -49.185 8.933 74.991 1.00 83.69 282 THR A C 1
ATOM 2197 O O . THR A 1 282 ? -50.198 8.983 75.683 1.00 83.69 282 THR A O 1
ATOM 2200 N N . PHE A 1 283 ? -48.170 9.782 75.183 1.00 77.62 283 PHE A N 1
ATOM 2201 C CA . PHE A 1 283 ? -48.179 10.838 76.204 1.00 77.62 283 PHE A CA 1
ATOM 2202 C C . PHE A 1 283 ? -49.360 11.800 76.031 1.00 77.62 283 PHE A C 1
ATOM 2204 O O . PHE A 1 283 ? -50.025 12.133 77.011 1.00 77.62 283 PHE A O 1
ATOM 2211 N N . GLY A 1 284 ? -49.678 12.186 74.791 1.00 73.56 284 GLY A N 1
ATOM 2212 C CA . GLY A 1 284 ? -50.846 13.015 74.485 1.00 73.56 284 GLY A CA 1
ATOM 2213 C C . GLY A 1 284 ? -52.181 12.394 74.916 1.00 73.56 284 GLY A C 1
ATOM 2214 O O . GLY A 1 284 ? -53.110 13.125 75.246 1.00 73.56 284 GLY A O 1
ATOM 2215 N N . LYS A 1 285 ? -52.276 11.058 74.980 1.00 75.69 285 LYS A N 1
ATOM 2216 C CA . LYS A 1 285 ? -53.468 10.340 75.466 1.00 75.69 285 LYS A CA 1
ATOM 2217 C C . LYS A 1 285 ? -53.545 10.226 76.995 1.00 75.69 285 LYS A C 1
ATOM 2219 O O . LYS A 1 285 ? -54.642 10.035 77.512 1.00 75.69 285 LYS A O 1
ATOM 2224 N N . PHE A 1 286 ? -52.425 10.335 77.717 1.00 66.19 286 PHE A N 1
ATOM 2225 C CA . PHE A 1 286 ? -52.364 10.135 79.176 1.00 66.19 286 PHE A CA 1
ATOM 2226 C C . PHE A 1 286 ? -52.213 11.424 80.000 1.00 66.19 286 PHE A C 1
ATOM 2228 O O . PHE A 1 286 ? -52.450 11.400 81.208 1.00 66.19 286 PHE A O 1
ATOM 2235 N N . VAL A 1 287 ? -51.853 12.557 79.389 1.00 64.38 287 VAL A N 1
ATOM 2236 C CA . VAL A 1 287 ? -51.757 13.849 80.089 1.00 64.38 287 VAL A CA 1
ATOM 2237 C C . VAL A 1 287 ? -53.056 14.644 79.915 1.00 64.38 287 VAL A C 1
ATOM 2239 O O . VAL A 1 287 ? -53.464 14.962 78.803 1.00 64.38 287 VAL A O 1
ATOM 2242 N N . ASN A 1 288 ? -53.709 14.998 81.028 1.00 64.75 288 ASN A N 1
ATOM 2243 C CA . ASN A 1 288 ? -54.923 15.821 81.036 1.00 64.75 288 ASN A CA 1
ATOM 2244 C C . ASN A 1 288 ? -54.649 17.198 80.373 1.00 64.75 288 ASN A C 1
ATOM 2246 O O . ASN A 1 288 ? -53.700 17.876 80.787 1.00 64.75 288 ASN A O 1
ATOM 2250 N N . PRO A 1 289 ? -55.463 17.657 79.398 1.00 64.19 289 PRO A N 1
ATOM 2251 C CA . PRO A 1 289 ? -55.222 18.897 78.644 1.00 64.19 289 PRO A CA 1
ATOM 2252 C C . PRO A 1 289 ? -55.097 20.160 79.517 1.00 64.19 289 PRO A C 1
ATOM 2254 O O . PRO A 1 289 ? -54.495 21.149 79.095 1.00 64.19 289 PRO A O 1
ATOM 2257 N N . ALA A 1 290 ? -55.589 20.125 80.762 1.00 59.28 290 ALA A N 1
ATOM 2258 C CA . ALA A 1 290 ? -55.414 21.203 81.733 1.00 59.28 290 ALA A CA 1
ATOM 2259 C C . ALA A 1 290 ? -53.949 21.426 82.177 1.00 59.28 290 ALA A C 1
ATOM 2261 O O . ALA A 1 290 ? -53.596 22.547 82.544 1.00 59.28 290 ALA A O 1
ATOM 2262 N N . ILE A 1 291 ? -53.088 20.398 82.142 1.00 61.53 291 ILE A N 1
ATOM 2263 C CA . ILE A 1 291 ? -51.668 20.499 82.538 1.00 61.53 291 ILE A CA 1
ATOM 2264 C C . ILE A 1 291 ? -50.795 20.979 81.365 1.00 61.53 291 ILE A C 1
ATOM 2266 O O . ILE A 1 291 ? -49.897 21.796 81.563 1.00 61.53 291 ILE A O 1
ATOM 2270 N N . VAL A 1 292 ? -51.109 20.568 80.131 1.00 64.12 292 VAL A N 1
ATOM 2271 C CA . VAL A 1 292 ? -50.376 20.967 78.910 1.00 64.12 292 VAL A CA 1
ATOM 2272 C C . VAL A 1 292 ? -50.479 22.478 78.651 1.00 64.12 292 VAL A C 1
ATOM 2274 O O . VAL A 1 292 ? -49.471 23.134 78.397 1.00 64.12 292 VAL A O 1
ATOM 2277 N N . ASN A 1 293 ? -51.674 23.060 78.811 1.00 57.81 293 ASN A N 1
ATOM 2278 C CA . ASN A 1 293 ? -51.893 24.503 78.634 1.00 57.81 293 ASN A CA 1
ATOM 2279 C C . ASN A 1 293 ? -51.224 25.376 79.714 1.00 57.81 293 ASN A C 1
ATOM 2281 O O . ASN A 1 293 ? -50.968 26.554 79.463 1.00 57.81 293 ASN A O 1
ATOM 2285 N N . ARG A 1 294 ? -50.928 24.818 80.900 1.00 61.19 294 ARG A N 1
ATOM 2286 C CA . ARG A 1 294 ? -50.168 25.517 81.955 1.00 61.19 294 ARG A CA 1
ATOM 2287 C C . ARG A 1 294 ? -48.659 25.486 81.709 1.00 61.19 294 ARG A C 1
ATOM 2289 O O . ARG A 1 294 ? -47.998 26.458 82.042 1.00 61.19 294 ARG A O 1
ATOM 2296 N N . ALA A 1 295 ? -48.130 24.421 81.105 1.00 61.94 295 ALA A N 1
ATOM 2297 C CA . ALA A 1 295 ? -46.703 24.304 80.793 1.00 61.94 295 ALA A CA 1
ATOM 2298 C C . ALA A 1 295 ? -46.266 25.152 79.580 1.00 61.94 295 ALA A C 1
ATOM 2300 O O . ALA A 1 295 ? -45.130 25.609 79.536 1.00 61.94 295 ALA A O 1
ATOM 2301 N N . LEU A 1 296 ? -47.155 25.381 78.605 1.00 62.97 296 LEU A N 1
ATOM 2302 C CA . LEU A 1 296 ? -46.849 26.166 77.397 1.00 62.97 296 LEU A CA 1
ATOM 2303 C C . LEU A 1 296 ? -46.911 27.691 77.598 1.00 62.97 296 LEU A C 1
ATOM 2305 O O . LEU A 1 296 ? -46.331 28.422 76.802 1.00 62.97 296 LEU A O 1
ATOM 2309 N N . ASN A 1 297 ? -47.601 28.177 78.635 1.00 65.31 297 ASN A N 1
ATOM 2310 C CA . ASN A 1 297 ? -47.869 29.608 78.832 1.00 65.31 297 ASN A CA 1
ATOM 2311 C C . ASN A 1 297 ? -47.099 30.255 79.997 1.00 65.31 297 ASN A C 1
ATOM 2313 O O . ASN A 1 297 ? -47.263 31.454 80.229 1.00 65.31 297 ASN A O 1
ATOM 2317 N N . SER A 1 298 ? -46.306 29.522 80.786 1.00 49.38 298 SER A N 1
ATOM 2318 C CA . SER A 1 298 ? -45.586 30.114 81.927 1.00 49.38 298 SER A CA 1
ATOM 2319 C C . SER A 1 298 ? -44.385 29.278 82.372 1.00 49.38 298 SER A C 1
ATOM 2321 O O . SER A 1 298 ? -44.492 28.058 82.480 1.00 49.38 298 SER A O 1
ATOM 2323 N N . ASP A 1 299 ? -43.280 29.959 82.698 1.00 58.53 299 ASP A N 1
ATOM 2324 C CA . ASP A 1 299 ? -42.084 29.421 83.358 1.00 58.53 299 ASP A CA 1
ATOM 2325 C C . ASP A 1 299 ? -42.434 28.496 84.536 1.00 58.53 299 ASP A C 1
ATOM 2327 O O . ASP A 1 299 ? -42.873 28.932 85.606 1.00 58.53 299 ASP A O 1
ATOM 2331 N N . LEU A 1 300 ? -42.186 27.199 84.364 1.00 55.56 300 LEU A N 1
ATOM 2332 C CA . LEU A 1 300 ? -42.253 26.223 85.444 1.00 55.56 300 LEU A CA 1
ATOM 2333 C C . LEU A 1 300 ? -41.001 26.351 86.325 1.00 55.56 300 LEU A C 1
ATOM 2335 O O . LEU A 1 300 ? -39.978 25.715 86.079 1.00 55.56 300 LEU A O 1
ATOM 2339 N N . ARG A 1 301 ? -41.094 27.138 87.403 1.00 55.41 301 ARG A N 1
ATOM 2340 C CA . ARG A 1 301 ? -40.224 26.963 88.576 1.00 55.41 301 ARG A CA 1
ATOM 2341 C C . ARG A 1 301 ? -40.670 25.712 89.329 1.00 55.41 301 ARG A C 1
ATOM 2343 O O . ARG A 1 301 ? -41.653 25.745 90.066 1.00 55.41 301 ARG A O 1
ATOM 2350 N N . LEU A 1 302 ? -39.948 24.614 89.135 1.00 53.00 302 LEU A N 1
ATOM 2351 C CA . LEU A 1 302 ? -40.085 23.416 89.959 1.00 53.00 302 LEU A CA 1
ATOM 2352 C C . LEU A 1 302 ? -39.365 23.666 91.290 1.00 53.00 302 LEU A C 1
ATOM 2354 O O . LEU A 1 302 ? -38.152 23.858 91.321 1.00 53.00 302 LEU A O 1
ATOM 2358 N N . GLY A 1 303 ? -40.140 23.751 92.370 1.00 56.56 303 GLY A N 1
ATOM 2359 C CA . GLY A 1 303 ? -39.641 23.769 93.741 1.00 56.56 303 GLY A CA 1
ATOM 2360 C C . GLY A 1 303 ? -39.716 22.374 94.356 1.00 56.56 303 GLY A C 1
ATOM 2361 O O . GLY A 1 303 ? -40.687 21.657 94.109 1.00 56.56 303 GLY A O 1
ATOM 2362 N N . GLY A 1 304 ? -38.717 22.049 95.179 1.00 41.03 304 GLY A N 1
ATOM 2363 C CA . GLY A 1 304 ? -38.607 20.800 95.938 1.00 41.03 304 GLY A CA 1
ATOM 2364 C C . GLY A 1 304 ? -37.415 19.974 95.506 1.00 41.03 304 GLY A C 1
ATOM 2365 O O . GLY A 1 304 ? -37.593 19.171 94.569 1.00 41.03 304 GLY A O 1
#

Sequence (304 aa):
MVFIGLGAATLQNSAPESGEPENARTIQLRHSYYNQEFMRRNELRTEAVGAAINDGTGRLRTAFEGNTAIKDLGELNGIPLLAIAVPLIRGQPGPVVMVIMEADHLLRSVRESGITEIFQIFLVNERGELLSRFHNTEITPESARTIPIVKNLLGSGSDNGSQEYSYEDKEYLGSYQIISFGRIGIVSTVPADRAFEAVYLIQAQNLKIMLIVLVLAFLFVYFFARTLSAPIRRLLRATGRIEDGDYDVDIAPTTHDEIGTLTNSFISMAHGLAERQKIKDTFGKFVNPAIVNRALNSDLRLGG

pLDDT: mean 80.54, std 13.39, range [39.94, 98.44]

Secondary structure (DSSP, 8-state):
--EEEEEEEEEEEPP--TTS-TT-EEEEEEEEEE-HHHHHHTT--HHHHHHHHHTTTHHHHGGGGTS-EEEEEEEETTEEEEEEEEESSTTS---EEEEEEEHHHHHHHHHTTSGGGT-EEEEE-TTS-EEEESS-----TTGGGTSHHHHHHHHSSSSEEEEEEEETTEEEEEEEEEETTTTEEEEEEEEHHHHTHHHHHHHHHHHHHHHHHHHHHHHHHHHHHHHHHHHHHHHHHHHHHHHTT----------SSHHHHHHHHHHHHHHHHHHHHHHHHHHHHHS-HHHHHHHHSS------

Foldseek 3Di:
DDFQKKFKWDWDADDDDPPDPNGQTAIDTPDMDGPPVVCVVLVHDPVLQSVLCRVVVPFLVVQLQQAWGKAFSQADSNFTKIKIWHHPHHRHRDITMIIIDGPVVVCCVVVVVVVVVFKWKFKAALQQFTRDTPDDDPQDRVNRCVFPQSVCLNPVPDQKDWDWDDDPNFIKTKIWGFDPRRRMIIIIMGTPCVVCVVVVVVVVVVVVVVVVVVVVVVVCCVVVCCLPVVLVVLLVVQVVCVVVVNLDRPDAQPDPDPSNVVRVVSNVVSVVSVVVVVVVVVVVVVDDVVVVVVVVPDDDPDDD

Radius of gyration: 47.83 Å; chains: 1; bounding box: 91×52×146 Å